Protein AF-A0A6D0F998-F1 (afdb_monomer_lite)

pLDDT: mean 79.58, std 15.95, range [36.94, 98.31]

Secondary structure (DSSP, 8-state):
-HHHHHHHHHHHHHHHHHHHTT-HHHHHHHHHHHHHHHHHHHHHHHHHHHHHHHHHHHHHHHHHHHHHHHHHHHHHHHIIIIIHHHHHHHHHHHHHHTT---SPPPP---SSHHHHHHHHHHHHHHHHHHHHHHHHHHHHHHHHHHHHHHHHHHHHHHHHHHHHH----HHHHHHHHHHHHHHHT-S-EEEEETTTEEEEESPPP--

Organism: Escherichia coli (NCBI:txid562)

Sequence (207 aa):
VKTRYAHLNANWLEMNNRLSKGDLPWYQANINNYVNQIDLFVLALQHYAERKMLLVVAISLAGGIGIFTLVFFTLRRIRHQVVAPLNQLVTASQRIEHGQFDSPPLDTNLPNELGLLAKTFNQMSSELHKLYRSLEASVEEKTRDLHEAKRRLEVLYQCSQALNTSQIDVHCFRHILQIVRDNEAAEYLELNVGENWRISEGQPNPE

Radius of gyration: 57.76 Å; chains: 1; bounding box: 106×47×159 Å

Foldseek 3Di:
DVVLVVVLVVVVVVLVVCVVVVVVVVCVVCVVVSVVSVVVVVVVVVVVVVVVVVVVVVVVVVVVVVVVVVVVVVVVCCCVLPVVLVVVVVVCVVCVVVVNLPDDQGQLPRPDPSSVVSVVSNVVSVVSNVVVVVVVVVVVVVVVVVVVVVVVVVVVVVVVVVVVPDPVDPVVVVVVVVVCCVVVVDQKDWDDDPDPDIDIDHDPDDD

InterPro domains:
  IPR003660 HAMP domain [PF00672] (78-129)
  IPR003660 HAMP domain [PS50885] (80-133)
  IPR003660 HAMP domain [SM00304] (80-133)
  IPR042295 NarX-like, N-terminal domain superfamily [G3DSA:1.20.120.960] (1-52)

Structure (mmCIF, N/CA/C/O backbone):
data_AF-A0A6D0F998-F1
#
_entry.id   AF-A0A6D0F998-F1
#
loop_
_atom_site.group_PDB
_atom_site.id
_atom_site.type_symbol
_atom_site.label_atom_id
_atom_site.label_alt_id
_atom_site.label_comp_id
_atom_site.label_asym_id
_atom_site.label_entity_id
_atom_site.label_seq_id
_atom_site.pdbx_PDB_ins_code
_atom_site.Cartn_x
_atom_site.Cartn_y
_atom_site.Cartn_z
_atom_site.occupancy
_atom_site.B_iso_or_equiv
_atom_site.auth_seq_id
_atom_site.auth_comp_id
_atom_site.auth_asym_id
_atom_site.auth_atom_id
_atom_site.pdbx_PDB_model_num
ATOM 1 N N . VAL A 1 1 ? 28.430 4.807 -33.909 1.00 79.75 1 VAL A N 1
ATOM 2 C CA . VAL A 1 1 ? 27.928 6.033 -34.581 1.00 79.75 1 VAL A CA 1
ATOM 3 C C . VAL A 1 1 ? 29.027 7.084 -34.746 1.00 79.75 1 VAL A C 1
ATOM 5 O O . VAL A 1 1 ? 29.405 7.318 -35.882 1.00 79.75 1 VAL A O 1
ATOM 8 N N . LYS A 1 2 ? 29.614 7.640 -33.668 1.00 84.25 2 LYS A N 1
ATOM 9 C CA . LYS A 1 2 ? 30.662 8.690 -33.750 1.00 84.25 2 LYS A CA 1
ATOM 10 C C . LYS A 1 2 ? 31.852 8.340 -34.665 1.00 84.25 2 LYS A C 1
ATOM 12 O O . LYS A 1 2 ? 32.210 9.139 -35.518 1.00 84.25 2 LYS A O 1
ATOM 17 N N . THR A 1 3 ? 32.403 7.131 -34.555 1.00 84.56 3 THR A N 1
ATOM 18 C CA . THR A 1 3 ? 33.530 6.678 -35.395 1.00 84.56 3 THR A CA 1
ATOM 19 C C . THR A 1 3 ? 33.158 6.579 -36.878 1.00 84.56 3 THR A C 1
ATOM 21 O O . THR A 1 3 ? 33.913 7.016 -37.736 1.00 84.56 3 THR A O 1
ATOM 24 N N . ARG A 1 4 ? 31.960 6.065 -37.195 1.00 85.44 4 ARG A N 1
ATOM 25 C CA . ARG A 1 4 ? 31.463 5.957 -38.581 1.00 85.44 4 ARG A CA 1
ATOM 26 C C . ARG A 1 4 ? 31.189 7.330 -39.202 1.00 85.44 4 ARG A C 1
ATOM 28 O O . ARG A 1 4 ? 31.518 7.539 -40.359 1.00 85.44 4 ARG A O 1
ATOM 35 N N . TYR A 1 5 ? 30.675 8.272 -38.412 1.00 88.44 5 TYR A N 1
ATOM 36 C CA . TYR A 1 5 ? 30.517 9.666 -38.829 1.00 88.44 5 TYR A CA 1
ATOM 37 C C . TYR A 1 5 ? 31.865 10.320 -39.183 1.00 88.44 5 TYR A C 1
ATOM 39 O O . TYR A 1 5 ? 31.982 10.970 -40.217 1.00 88.44 5 TYR A O 1
ATOM 47 N N . ALA A 1 6 ? 32.907 10.093 -38.373 1.00 89.62 6 ALA A N 1
ATOM 48 C CA . ALA A 1 6 ? 34.251 10.596 -38.663 1.00 89.62 6 ALA A CA 1
ATOM 49 C C . ALA A 1 6 ? 34.832 10.005 -39.964 1.00 89.62 6 ALA A C 1
ATOM 51 O O . ALA A 1 6 ? 35.387 10.747 -40.772 1.00 89.62 6 ALA A O 1
ATOM 52 N N . HIS A 1 7 ? 34.649 8.700 -40.203 1.00 88.12 7 HIS A N 1
ATOM 53 C CA . HIS A 1 7 ? 35.071 8.051 -41.451 1.00 88.12 7 HIS A CA 1
ATOM 54 C C . HIS A 1 7 ? 34.335 8.586 -42.685 1.00 88.12 7 HIS A C 1
ATOM 56 O O . HIS A 1 7 ? 34.972 8.821 -43.706 1.00 88.12 7 HIS A O 1
ATOM 62 N N . LEU A 1 8 ? 33.024 8.834 -42.594 1.00 91.19 8 LEU A N 1
ATOM 63 C CA . LEU A 1 8 ? 32.264 9.435 -43.693 1.00 91.19 8 LEU A CA 1
ATOM 64 C C . LEU A 1 8 ? 32.769 10.834 -44.051 1.00 91.19 8 LEU A C 1
ATOM 66 O O . LEU A 1 8 ? 32.870 11.160 -45.232 1.00 91.19 8 LEU A O 1
ATOM 70 N N . ASN A 1 9 ? 33.120 11.634 -43.043 1.00 91.69 9 ASN A N 1
ATOM 71 C CA . ASN A 1 9 ? 33.656 12.975 -43.256 1.00 91.69 9 ASN A CA 1
ATOM 72 C C . ASN A 1 9 ? 35.056 12.933 -43.898 1.00 91.69 9 ASN A C 1
ATOM 74 O O . ASN A 1 9 ? 35.339 13.678 -44.831 1.00 91.69 9 ASN A O 1
ATOM 78 N N . ALA A 1 10 ? 35.916 12.009 -43.453 1.00 90.44 10 ALA A N 1
ATOM 79 C CA . ALA A 1 10 ? 37.227 11.789 -44.063 1.00 90.44 10 ALA A CA 1
ATOM 80 C C . ALA A 1 10 ? 37.114 11.327 -45.528 1.00 90.44 10 ALA A C 1
ATOM 82 O O . ALA A 1 10 ? 37.811 11.841 -46.399 1.00 90.44 10 ALA A O 1
ATOM 83 N N . ASN A 1 11 ? 36.189 10.411 -45.820 1.00 89.88 11 ASN A N 1
ATOM 84 C CA . ASN A 1 11 ? 35.993 9.894 -47.174 1.00 89.88 11 ASN A CA 1
ATOM 85 C C . ASN A 1 11 ? 35.312 10.911 -48.100 1.00 89.88 11 ASN A C 1
ATOM 87 O O . ASN A 1 11 ? 35.587 10.925 -49.298 1.00 89.88 11 ASN A O 1
ATOM 91 N N . TRP A 1 12 ? 34.487 11.810 -47.552 1.00 90.88 12 TRP A N 1
ATOM 92 C CA . TRP A 1 12 ? 33.944 12.950 -48.289 1.00 90.88 12 TRP A CA 1
ATOM 93 C C . TRP A 1 12 ? 35.040 13.915 -48.756 1.00 90.88 12 TRP A C 1
ATOM 95 O O . TRP A 1 12 ? 34.991 14.386 -49.890 1.00 90.88 12 TRP A O 1
ATOM 105 N N . LEU A 1 13 ? 36.051 14.180 -47.919 1.00 91.94 13 LEU A N 1
ATOM 106 C CA . LEU A 1 13 ? 37.177 15.047 -48.285 1.00 91.94 13 LEU A CA 1
ATOM 107 C C . LEU A 1 13 ? 37.951 14.500 -49.494 1.00 91.94 13 LEU A C 1
ATOM 109 O O . LEU A 1 13 ? 38.238 15.258 -50.420 1.00 91.94 13 LEU A O 1
ATOM 113 N N . GLU A 1 14 ? 38.236 13.193 -49.522 1.00 89.00 14 GLU A N 1
ATOM 114 C CA . GLU A 1 14 ? 38.892 12.556 -50.675 1.00 89.00 14 GLU A CA 1
ATOM 115 C C . GLU A 1 14 ? 37.979 12.558 -51.910 1.00 89.00 14 GLU A C 1
ATOM 117 O O . GLU A 1 14 ? 38.424 12.910 -53.001 1.00 89.00 14 GLU A O 1
ATOM 122 N N . MET A 1 15 ? 36.686 12.257 -51.742 1.00 89.12 15 MET A N 1
ATOM 123 C CA . MET A 1 15 ? 35.709 12.285 -52.836 1.00 89.12 15 MET A CA 1
ATOM 124 C C . MET A 1 15 ? 35.616 13.677 -53.483 1.00 89.12 15 MET A C 1
ATOM 126 O O . MET A 1 15 ? 35.672 13.804 -54.705 1.00 89.12 15 MET A O 1
ATOM 130 N N . ASN A 1 16 ? 35.544 14.734 -52.671 1.00 91.31 16 ASN A N 1
ATOM 131 C CA . ASN A 1 16 ? 35.474 16.118 -53.136 1.00 91.31 16 ASN A CA 1
ATOM 132 C C . ASN A 1 16 ? 36.765 16.559 -53.857 1.00 91.31 16 ASN A C 1
ATOM 134 O O . ASN A 1 16 ? 36.707 17.227 -54.887 1.00 91.31 16 ASN A O 1
ATOM 138 N N . ASN A 1 17 ? 37.935 16.142 -53.358 1.00 91.19 17 ASN A N 1
ATOM 139 C CA . ASN A 1 17 ? 39.234 16.408 -53.990 1.00 91.19 17 ASN A CA 1
ATOM 140 C C . ASN A 1 17 ? 39.391 15.704 -55.352 1.00 91.19 17 ASN A C 1
ATOM 142 O O . ASN A 1 17 ? 40.043 16.216 -56.259 1.00 91.19 17 ASN A O 1
ATOM 146 N N . ARG A 1 18 ? 38.805 14.515 -55.517 1.00 88.88 18 ARG A N 1
ATOM 147 C CA . ARG A 1 18 ? 38.837 13.764 -56.783 1.00 88.88 18 ARG A CA 1
ATOM 148 C C . ARG A 1 18 ? 37.855 14.323 -57.807 1.00 88.88 18 ARG A C 1
ATOM 150 O O . ARG A 1 18 ? 38.197 14.423 -58.985 1.00 88.88 18 ARG A O 1
ATOM 157 N N . LEU A 1 19 ? 36.686 14.769 -57.348 1.00 88.69 19 LEU A N 1
ATOM 158 C CA . LEU A 1 19 ? 35.703 15.473 -58.172 1.00 88.69 19 LEU A CA 1
ATOM 159 C C . LEU A 1 19 ? 36.243 16.809 -58.701 1.00 88.69 19 LEU A C 1
ATOM 161 O O . LEU A 1 19 ? 36.076 17.096 -59.884 1.00 88.69 19 LEU A O 1
ATOM 165 N N . SER A 1 20 ? 36.946 17.594 -57.876 1.00 91.25 20 SER A N 1
ATOM 166 C CA . SER A 1 20 ? 37.531 18.874 -58.310 1.00 91.25 20 SER A CA 1
ATOM 167 C C . SER A 1 20 ? 38.635 18.719 -59.364 1.00 91.25 20 SER A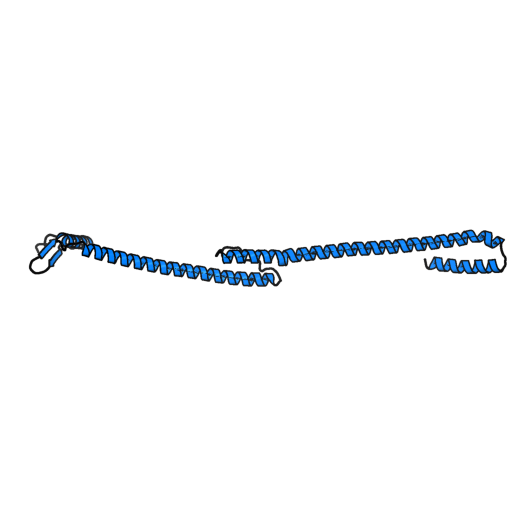 C 1
ATOM 169 O O . SER A 1 20 ? 38.860 19.632 -60.154 1.00 91.25 20 SER A O 1
ATOM 171 N N . LYS A 1 21 ? 39.294 17.554 -59.412 1.00 91.56 21 LYS A N 1
ATOM 172 C CA . LYS A 1 21 ? 40.309 17.194 -60.417 1.00 91.56 21 LYS A CA 1
ATOM 173 C C . LYS A 1 21 ? 39.729 16.546 -61.682 1.00 91.56 21 LYS A C 1
ATOM 175 O O . LYS A 1 21 ? 40.491 16.270 -62.604 1.00 91.56 21 LYS A O 1
ATOM 180 N N . GLY A 1 22 ? 38.418 16.292 -61.736 1.00 90.06 22 GLY A N 1
ATOM 181 C CA . GLY A 1 22 ? 37.753 15.669 -62.888 1.00 90.06 22 GLY A CA 1
ATOM 182 C C . GLY A 1 22 ? 38.034 14.169 -63.070 1.00 90.06 22 GLY A C 1
ATOM 183 O O . GLY A 1 22 ? 37.881 13.654 -64.176 1.00 90.06 22 GLY A O 1
ATOM 184 N N . ASP A 1 23 ? 38.442 13.455 -62.014 1.00 91.56 23 ASP A N 1
ATOM 185 C CA . ASP A 1 23 ? 38.808 12.028 -62.063 1.00 91.56 23 ASP A CA 1
ATOM 186 C C . ASP A 1 23 ? 37.561 11.113 -62.068 1.00 91.56 23 ASP A C 1
ATOM 188 O O . ASP A 1 23 ? 37.192 10.482 -61.072 1.00 91.56 23 ASP A O 1
ATOM 192 N N . LEU A 1 24 ? 36.863 11.088 -63.210 1.00 86.44 24 LEU A N 1
ATOM 193 C CA . LEU A 1 24 ? 35.621 10.330 -63.413 1.00 86.44 24 LEU A CA 1
ATOM 194 C C . LEU A 1 24 ? 35.785 8.801 -63.246 1.00 86.44 24 LEU A C 1
ATOM 196 O O . LEU A 1 24 ? 34.921 8.192 -62.607 1.00 86.44 24 LEU A O 1
ATOM 200 N N . PRO A 1 25 ? 36.858 8.156 -63.761 1.00 91.06 25 PRO A N 1
ATOM 201 C CA . PRO A 1 25 ? 37.055 6.714 -63.599 1.00 91.06 25 PRO A CA 1
ATOM 202 C C . PRO A 1 25 ? 37.228 6.309 -62.132 1.00 91.06 25 PRO A C 1
ATOM 204 O O . PRO A 1 25 ? 36.650 5.315 -61.688 1.00 91.06 25 PRO A O 1
ATOM 207 N N . TRP A 1 26 ? 37.972 7.102 -61.351 1.00 90.81 26 TRP A N 1
ATOM 208 C CA . TRP A 1 26 ? 38.123 6.855 -59.919 1.00 90.81 26 TRP A CA 1
ATOM 209 C C . TRP A 1 26 ? 36.794 7.025 -59.177 1.00 90.81 26 TRP A C 1
ATOM 211 O O . TRP A 1 26 ? 36.453 6.189 -58.337 1.00 90.81 26 TRP A O 1
ATOM 221 N N . TYR A 1 27 ? 36.015 8.061 -59.508 1.00 88.25 27 TYR A N 1
ATOM 222 C CA . TYR A 1 27 ? 34.705 8.295 -58.894 1.00 88.25 27 TYR A CA 1
ATOM 223 C C . TYR A 1 27 ? 33.753 7.114 -59.120 1.00 88.25 27 TYR A C 1
ATOM 225 O O . TYR A 1 27 ? 33.187 6.590 -58.161 1.00 88.25 27 TYR A O 1
ATOM 233 N N . GLN A 1 28 ? 33.630 6.637 -60.363 1.00 89.31 28 GLN A N 1
ATOM 234 C CA . GLN A 1 28 ? 32.777 5.492 -60.704 1.00 89.31 28 GLN A CA 1
ATOM 235 C C . GLN A 1 28 ? 33.188 4.212 -59.960 1.00 89.31 28 GLN A C 1
ATOM 237 O O . GLN A 1 28 ? 32.324 3.447 -59.534 1.00 89.31 28 GLN A O 1
ATOM 242 N N . ALA A 1 29 ? 34.489 3.998 -59.748 1.00 91.56 29 ALA A N 1
ATOM 243 C CA . ALA A 1 29 ? 34.988 2.841 -59.008 1.00 91.56 29 ALA A CA 1
ATOM 244 C C . ALA A 1 29 ? 34.744 2.929 -57.486 1.00 91.56 29 ALA A C 1
ATOM 246 O O . ALA A 1 29 ? 34.570 1.899 -56.833 1.00 91.56 29 ALA A O 1
ATOM 247 N N . ASN A 1 30 ? 34.720 4.136 -56.904 1.00 90.62 30 ASN A N 1
ATOM 248 C CA . ASN A 1 30 ? 34.695 4.332 -55.446 1.00 90.62 30 ASN A CA 1
ATOM 249 C C . ASN A 1 30 ? 33.331 4.766 -54.883 1.00 90.62 30 ASN A C 1
ATOM 251 O O . ASN A 1 30 ? 33.095 4.606 -53.681 1.00 90.62 30 ASN A O 1
ATOM 255 N N . ILE A 1 31 ? 32.413 5.268 -55.718 1.00 90.50 31 ILE A N 1
ATOM 256 C CA . ILE A 1 31 ? 31.098 5.757 -55.275 1.00 90.50 31 ILE A CA 1
ATOM 257 C C . ILE A 1 31 ? 30.266 4.666 -54.591 1.00 90.50 31 ILE A C 1
ATOM 259 O O . ILE A 1 31 ? 29.686 4.918 -53.539 1.00 90.50 31 ILE A O 1
ATOM 263 N N . ASN A 1 32 ? 30.287 3.432 -55.103 1.00 92.69 32 ASN A N 1
ATOM 264 C CA . ASN A 1 32 ? 29.547 2.314 -54.507 1.00 92.69 32 ASN A CA 1
ATOM 265 C C . ASN A 1 32 ? 30.035 1.987 -53.087 1.00 92.69 32 ASN A C 1
ATOM 267 O O . ASN A 1 32 ? 29.229 1.720 -52.198 1.00 92.69 32 ASN A O 1
ATOM 271 N N . ASN A 1 33 ? 31.350 2.044 -52.848 1.00 91.19 33 ASN A N 1
ATOM 272 C CA . ASN A 1 33 ? 31.913 1.833 -51.514 1.00 91.19 33 ASN A CA 1
ATOM 273 C C . ASN A 1 33 ? 31.516 2.980 -50.572 1.00 91.19 33 ASN A C 1
ATOM 275 O O . ASN A 1 33 ? 31.084 2.736 -49.447 1.00 91.19 33 ASN A O 1
ATOM 279 N N . TYR A 1 34 ? 31.590 4.225 -51.046 1.00 89.69 34 TYR A N 1
ATOM 280 C CA . TYR A 1 34 ? 31.187 5.388 -50.258 1.00 89.69 34 TYR A CA 1
ATOM 281 C C . TYR A 1 34 ? 29.701 5.347 -49.864 1.00 89.69 34 TYR A C 1
ATOM 283 O O . TYR A 1 34 ? 29.377 5.527 -4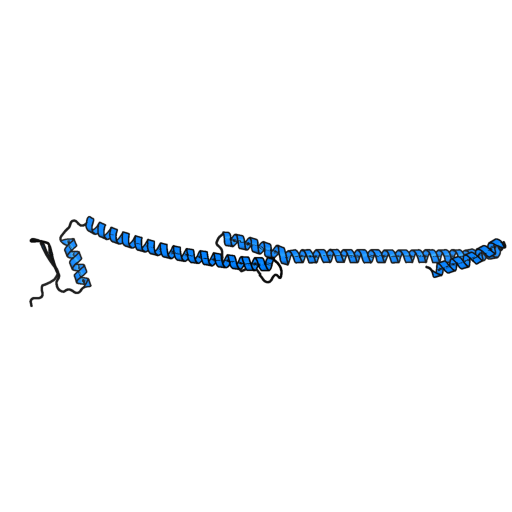8.690 1.00 89.69 34 TYR A O 1
ATOM 291 N N . VAL A 1 35 ? 28.807 5.030 -50.806 1.00 92.88 35 VAL A N 1
ATOM 292 C CA . VAL A 1 35 ? 27.367 4.865 -50.541 1.00 92.88 35 VAL A CA 1
ATOM 293 C C . VAL A 1 35 ? 27.123 3.738 -49.535 1.00 92.88 35 VAL A C 1
ATOM 295 O O . VAL A 1 35 ? 26.433 3.955 -48.544 1.00 92.88 35 VAL A O 1
ATOM 298 N N . ASN A 1 36 ? 27.784 2.586 -49.687 1.00 93.38 36 ASN A N 1
ATOM 299 C CA . ASN A 1 36 ? 27.658 1.481 -48.732 1.00 93.38 36 ASN A CA 1
ATOM 300 C C . ASN A 1 36 ? 28.086 1.880 -47.302 1.00 93.38 36 ASN A C 1
ATOM 302 O O . ASN A 1 36 ? 27.512 1.432 -46.310 1.00 93.38 36 ASN A O 1
ATOM 306 N N . GLN A 1 37 ? 29.075 2.764 -47.153 1.00 90.56 37 GLN A N 1
ATOM 307 C CA . GLN A 1 37 ? 29.450 3.284 -45.835 1.00 90.56 37 GLN A CA 1
ATOM 308 C C . GLN A 1 37 ? 28.395 4.221 -45.238 1.00 90.56 37 GLN A C 1
ATOM 310 O O . GLN A 1 37 ? 28.223 4.229 -44.013 1.00 90.56 37 GLN A O 1
ATOM 315 N N . ILE A 1 38 ? 27.686 4.989 -46.073 1.00 92.00 38 ILE A N 1
ATOM 316 C CA . ILE A 1 38 ? 26.532 5.789 -45.645 1.00 92.00 38 ILE A CA 1
ATOM 317 C C . ILE A 1 38 ? 25.419 4.851 -45.179 1.00 92.00 38 ILE A C 1
ATOM 319 O O . ILE A 1 38 ? 24.925 5.031 -44.068 1.00 92.00 38 ILE A O 1
ATOM 323 N N . ASP A 1 39 ? 25.098 3.807 -45.943 1.00 94.38 39 ASP A N 1
ATOM 324 C CA . ASP A 1 39 ? 24.074 2.821 -45.573 1.00 94.38 39 ASP A CA 1
ATOM 325 C C . ASP A 1 39 ? 24.402 2.148 -44.237 1.00 94.38 39 ASP A C 1
ATOM 327 O O . ASP A 1 39 ? 23.583 2.100 -43.317 1.00 94.38 39 ASP A O 1
ATOM 331 N N . LEU A 1 40 ? 25.652 1.717 -44.063 1.00 90.56 40 LEU A N 1
ATOM 332 C CA . LEU A 1 40 ? 26.150 1.163 -42.807 1.00 90.56 40 LEU A CA 1
ATOM 333 C C . LEU A 1 40 ? 26.083 2.170 -41.647 1.00 90.56 40 LEU A C 1
ATOM 335 O O . LEU A 1 40 ? 25.907 1.778 -40.486 1.00 90.56 40 LEU A O 1
ATOM 339 N N . PHE A 1 41 ? 26.262 3.462 -41.903 1.00 92.69 41 PHE A N 1
ATOM 340 C CA . PHE A 1 41 ? 26.108 4.498 -40.886 1.00 92.69 41 PHE A CA 1
ATOM 341 C C . PHE A 1 41 ? 24.638 4.727 -40.517 1.00 92.69 41 PHE A C 1
ATOM 343 O O . PHE A 1 41 ? 24.326 4.753 -39.323 1.00 92.69 41 PHE A O 1
ATOM 350 N N . VAL A 1 42 ? 23.748 4.823 -41.506 1.00 94.38 42 VAL A N 1
ATOM 351 C CA . VAL A 1 42 ? 22.297 4.955 -41.315 1.00 94.38 42 VAL A CA 1
ATOM 352 C C . VAL A 1 42 ? 21.755 3.753 -40.542 1.00 94.38 42 VAL A C 1
ATOM 354 O O . VAL A 1 42 ? 21.073 3.934 -39.534 1.00 94.38 42 VAL A O 1
ATOM 357 N N . LEU A 1 43 ? 22.162 2.532 -40.899 1.00 93.69 43 LEU A N 1
ATOM 358 C CA . LEU A 1 43 ? 21.787 1.314 -40.177 1.00 93.69 43 LEU A CA 1
ATOM 359 C C . LEU A 1 43 ? 22.248 1.350 -38.711 1.00 93.69 43 LEU A C 1
ATOM 361 O O . LEU A 1 43 ? 21.527 0.924 -37.806 1.00 93.69 43 LEU A O 1
ATOM 365 N N . ALA A 1 44 ? 23.445 1.882 -38.446 1.00 91.56 44 ALA A N 1
ATOM 366 C CA . ALA A 1 44 ? 23.949 2.038 -37.084 1.00 91.56 44 ALA A CA 1
ATOM 367 C C . ALA A 1 44 ? 23.189 3.114 -36.288 1.00 91.56 44 ALA A C 1
ATOM 369 O O . ALA A 1 44 ? 23.058 2.982 -35.069 1.00 91.56 44 ALA A O 1
ATOM 370 N N . LEU A 1 45 ? 22.701 4.173 -36.945 1.00 92.50 45 LEU A N 1
ATOM 371 C CA . LEU A 1 45 ? 21.808 5.160 -36.332 1.00 92.50 45 LEU A CA 1
ATOM 372 C C . LEU A 1 45 ? 20.445 4.548 -36.004 1.00 92.50 45 LEU A C 1
ATOM 374 O O . LEU A 1 45 ? 19.945 4.769 -34.902 1.00 92.50 45 LEU A O 1
ATOM 378 N N . GLN A 1 46 ? 19.894 3.736 -36.905 1.00 93.75 46 GLN A N 1
ATOM 379 C CA . GLN A 1 46 ? 18.627 3.044 -36.689 1.00 93.75 46 GLN A CA 1
ATOM 380 C C . GLN A 1 46 ? 18.701 2.114 -35.471 1.00 93.75 46 GLN A C 1
ATOM 382 O O . GLN A 1 46 ? 17.936 2.286 -34.526 1.00 93.75 46 GLN A O 1
ATOM 387 N N . HIS A 1 47 ? 19.700 1.227 -35.406 1.00 93.50 47 HIS A N 1
ATOM 388 C CA . HIS A 1 47 ? 19.895 0.347 -34.244 1.00 93.50 47 HIS A CA 1
ATOM 389 C C . HIS A 1 47 ? 20.120 1.127 -32.940 1.00 93.50 47 HIS A C 1
ATOM 391 O O . HIS A 1 47 ? 19.738 0.685 -31.854 1.00 93.50 47 HIS A O 1
ATOM 397 N N . TYR A 1 48 ? 20.774 2.289 -33.013 1.00 92.38 48 TYR A N 1
ATOM 398 C CA . TYR A 1 48 ? 20.954 3.152 -31.850 1.00 92.38 48 TYR A CA 1
ATOM 399 C C . TYR A 1 48 ? 19.624 3.753 -31.371 1.00 92.38 48 TYR A C 1
ATOM 401 O O . TYR A 1 48 ? 19.384 3.805 -30.161 1.00 92.38 48 TYR A O 1
ATOM 409 N N . ALA A 1 49 ? 18.757 4.169 -32.297 1.00 92.62 49 ALA A N 1
ATOM 410 C CA . ALA A 1 49 ? 17.414 4.654 -31.993 1.00 92.62 49 ALA A CA 1
ATOM 411 C C . ALA A 1 49 ? 16.528 3.542 -31.410 1.00 92.62 49 ALA A C 1
ATOM 413 O O . ALA A 1 49 ? 15.914 3.746 -30.363 1.00 92.62 49 ALA A O 1
ATOM 414 N N . GLU A 1 50 ? 16.542 2.348 -32.006 1.00 95.44 50 GLU A N 1
ATOM 415 C CA . GLU A 1 50 ? 15.798 1.175 -31.524 1.00 95.44 50 GLU A CA 1
ATOM 416 C C . GLU A 1 50 ? 16.192 0.804 -30.088 1.00 95.44 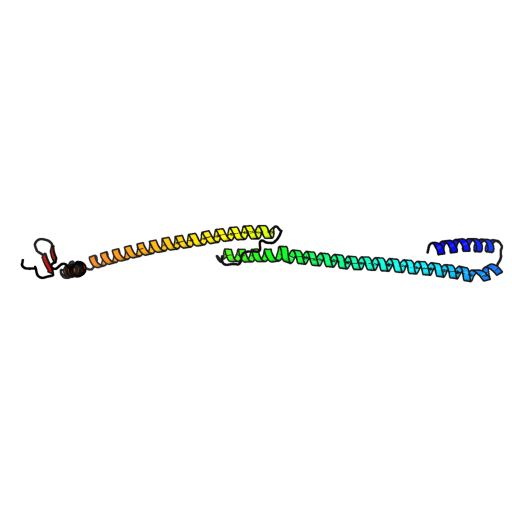50 GLU A C 1
ATOM 418 O O . GLU A 1 50 ? 15.333 0.648 -29.221 1.00 95.44 50 GLU A O 1
ATOM 423 N N . ARG A 1 51 ? 17.497 0.748 -29.785 1.00 94.00 51 ARG A N 1
ATOM 424 C CA . ARG A 1 51 ? 17.976 0.464 -28.420 1.00 94.00 51 ARG A CA 1
ATOM 425 C C . ARG A 1 51 ? 17.520 1.514 -27.413 1.00 94.00 51 ARG A C 1
ATOM 427 O O . ARG A 1 51 ? 17.123 1.160 -26.306 1.00 94.00 51 ARG A O 1
ATOM 434 N N . LYS A 1 52 ? 17.570 2.799 -27.776 1.00 94.25 52 LYS A N 1
ATOM 435 C CA . LYS A 1 52 ? 17.067 3.874 -26.908 1.00 94.25 52 LYS A CA 1
ATOM 436 C C . LYS A 1 52 ? 15.571 3.739 -26.656 1.00 94.25 52 LYS A C 1
ATOM 438 O O . LYS A 1 52 ? 15.150 3.874 -25.513 1.00 94.25 52 LYS A O 1
ATOM 443 N N . MET A 1 53 ? 14.791 3.447 -27.695 1.00 96.25 53 MET A N 1
ATOM 444 C CA . MET A 1 53 ? 13.351 3.244 -27.573 1.00 96.25 53 MET A CA 1
ATOM 445 C C . MET A 1 53 ? 13.034 2.067 -26.645 1.00 96.25 53 MET A C 1
ATOM 447 O O . MET A 1 53 ? 12.227 2.220 -25.732 1.00 96.25 53 MET A O 1
ATOM 451 N N . LEU A 1 54 ? 13.719 0.930 -26.805 1.00 96.19 54 LEU A N 1
ATOM 452 C CA . LEU A 1 54 ? 13.542 -0.233 -25.930 1.00 96.19 54 LEU A CA 1
ATOM 453 C C . LEU A 1 54 ? 13.880 0.074 -24.468 1.00 96.19 54 LEU A C 1
ATOM 455 O O . LEU A 1 54 ? 13.152 -0.355 -23.577 1.00 96.19 54 LEU A O 1
ATOM 459 N N . LEU A 1 55 ? 14.941 0.846 -24.207 1.00 96.69 55 LEU A N 1
ATOM 460 C CA . LEU A 1 55 ? 15.271 1.277 -22.845 1.00 96.69 55 LEU A CA 1
ATOM 461 C C . LEU A 1 55 ? 14.178 2.163 -22.245 1.00 96.69 55 LEU A C 1
ATOM 463 O O . LEU A 1 55 ? 13.804 1.958 -21.094 1.00 96.69 55 LEU A O 1
ATOM 467 N N . VAL A 1 56 ? 13.643 3.114 -23.015 1.00 97.19 56 VAL A N 1
ATOM 468 C CA . VAL A 1 56 ? 12.530 3.960 -22.559 1.00 97.19 56 VAL A CA 1
ATOM 469 C C . VAL A 1 56 ? 11.315 3.098 -22.225 1.00 97.19 56 VAL A C 1
ATOM 471 O O . VAL A 1 56 ? 10.776 3.227 -21.132 1.00 97.19 56 VAL A O 1
ATOM 474 N N . VAL A 1 57 ? 10.935 2.165 -23.102 1.00 97.31 57 VAL A N 1
ATOM 475 C CA . VAL A 1 57 ? 9.810 1.246 -22.862 1.00 97.31 57 VAL A CA 1
ATOM 476 C C . VAL A 1 57 ? 10.042 0.390 -21.614 1.00 97.31 57 VAL A C 1
ATOM 478 O O . VAL A 1 57 ? 9.138 0.261 -20.791 1.00 97.31 57 VAL A O 1
ATOM 481 N N . ALA A 1 58 ? 11.247 -0.152 -21.429 1.00 97.19 58 ALA A N 1
ATOM 482 C CA . ALA A 1 58 ? 11.587 -0.954 -20.257 1.00 97.19 58 ALA A CA 1
ATOM 483 C C . ALA A 1 58 ? 11.492 -0.144 -18.954 1.00 97.19 58 ALA A C 1
ATOM 485 O O . ALA A 1 58 ? 10.915 -0.619 -17.976 1.00 97.19 58 ALA A O 1
ATOM 486 N N . ILE A 1 59 ? 12.003 1.092 -18.946 1.00 97.75 59 ILE A N 1
ATOM 487 C CA . ILE A 1 59 ? 11.921 1.993 -17.788 1.00 97.75 59 ILE A CA 1
ATOM 488 C C . ILE A 1 59 ? 10.467 2.388 -17.517 1.00 97.75 59 ILE A C 1
ATOM 490 O O . ILE A 1 59 ? 10.042 2.370 -16.364 1.00 97.75 59 ILE A O 1
ATOM 494 N N . SER A 1 60 ? 9.682 2.698 -18.551 1.00 97.19 60 SER A N 1
ATOM 495 C CA . SER A 1 60 ? 8.257 3.011 -18.407 1.00 97.19 60 SER A CA 1
ATOM 496 C C . SER A 1 60 ? 7.469 1.833 -17.839 1.00 97.19 60 SER A C 1
ATOM 498 O O . SER A 1 60 ? 6.651 2.027 -16.942 1.00 97.19 60 SER A O 1
ATOM 500 N N . LEU A 1 61 ? 7.739 0.611 -18.304 1.00 97.94 61 LEU A N 1
ATOM 501 C CA . LEU A 1 61 ? 7.081 -0.591 -17.800 1.00 97.94 61 LEU A CA 1
ATOM 502 C C . LEU A 1 61 ? 7.471 -0.872 -16.344 1.00 97.94 61 LEU A C 1
ATOM 504 O O . LEU A 1 61 ? 6.598 -1.100 -15.508 1.00 97.94 61 LEU A O 1
ATOM 508 N N . ALA A 1 62 ? 8.764 -0.791 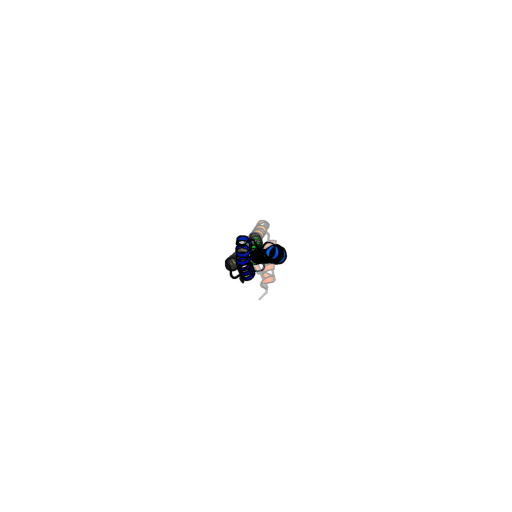-16.022 1.00 97.88 62 ALA A N 1
ATOM 509 C CA . ALA A 1 62 ? 9.253 -0.935 -14.653 1.00 97.88 62 ALA A CA 1
ATOM 510 C C . ALA A 1 62 ? 8.655 0.135 -13.724 1.00 97.88 62 ALA A C 1
ATOM 512 O O . ALA A 1 62 ? 8.229 -0.179 -12.613 1.00 97.88 62 ALA A O 1
ATOM 513 N N . GLY A 1 63 ? 8.553 1.381 -14.197 1.00 97.88 63 GLY A N 1
ATOM 514 C CA . GLY A 1 63 ? 7.895 2.475 -13.487 1.00 97.88 63 GLY A CA 1
ATOM 515 C C . GLY A 1 63 ? 6.412 2.199 -13.241 1.00 97.88 63 GLY A C 1
ATOM 516 O O . GLY A 1 63 ? 5.940 2.364 -12.120 1.00 97.88 63 GLY A O 1
ATOM 517 N N . GLY A 1 64 ? 5.691 1.702 -14.249 1.00 97.81 64 GLY A N 1
ATOM 518 C CA . GLY A 1 64 ? 4.286 1.310 -14.123 1.00 97.81 64 GLY A CA 1
ATOM 519 C C . GLY A 1 64 ? 4.071 0.200 -13.091 1.00 97.81 64 GLY A C 1
ATOM 520 O O . GLY A 1 64 ? 3.210 0.326 -12.220 1.00 97.81 64 GLY A O 1
ATOM 521 N N . ILE A 1 65 ? 4.902 -0.846 -13.125 1.00 98.12 65 ILE A N 1
ATOM 522 C CA . ILE A 1 65 ? 4.882 -1.927 -12.126 1.00 98.12 65 ILE A CA 1
ATOM 523 C C . ILE A 1 65 ? 5.194 -1.373 -10.730 1.00 98.12 65 ILE A C 1
ATOM 525 O O . ILE A 1 65 ? 4.526 -1.735 -9.760 1.00 98.12 65 ILE A O 1
ATOM 529 N N . GLY A 1 66 ? 6.167 -0.467 -10.618 1.00 98.31 66 GLY A N 1
ATOM 530 C CA . GLY A 1 66 ? 6.521 0.193 -9.362 1.00 98.31 66 GLY A CA 1
ATOM 531 C C . GLY A 1 66 ? 5.358 0.989 -8.770 1.00 98.31 66 GLY A C 1
ATOM 532 O O . GLY A 1 66 ? 5.025 0.808 -7.599 1.00 98.31 66 GLY A O 1
ATOM 533 N N . ILE A 1 67 ? 4.684 1.805 -9.585 1.00 98.00 67 ILE A N 1
ATOM 534 C CA . ILE A 1 67 ? 3.499 2.569 -9.171 1.00 98.00 67 ILE A CA 1
ATOM 535 C C . ILE A 1 67 ? 2.380 1.623 -8.734 1.00 98.00 67 ILE A C 1
ATOM 537 O O . ILE A 1 67 ? 1.816 1.802 -7.656 1.00 98.00 67 ILE A O 1
ATOM 541 N N . PHE A 1 68 ? 2.083 0.590 -9.524 1.00 98.06 68 PHE A N 1
ATOM 542 C CA . PHE A 1 68 ? 1.035 -0.373 -9.192 1.00 98.06 68 PHE A CA 1
ATOM 543 C C . PHE A 1 68 ? 1.322 -1.094 -7.870 1.00 98.06 68 PHE A C 1
ATOM 545 O O . PHE A 1 68 ? 0.442 -1.232 -7.021 1.00 98.06 68 PHE A O 1
ATOM 552 N N . THR A 1 69 ? 2.578 -1.490 -7.661 1.00 98.00 69 THR A N 1
ATOM 553 C CA . THR A 1 69 ? 3.027 -2.138 -6.426 1.00 98.00 69 THR A CA 1
ATOM 554 C C . THR A 1 69 ? 2.875 -1.199 -5.232 1.00 98.00 69 THR A C 1
ATOM 556 O O . THR A 1 69 ? 2.324 -1.600 -4.208 1.00 98.00 69 THR A O 1
ATOM 559 N N . LEU A 1 70 ? 3.288 0.066 -5.365 1.00 97.94 70 LEU A N 1
ATOM 560 C CA . LEU A 1 70 ? 3.116 1.071 -4.316 1.00 97.94 70 LEU A CA 1
ATOM 561 C C . LEU A 1 70 ? 1.640 1.274 -3.966 1.00 97.94 70 LEU A C 1
ATOM 563 O O . LEU A 1 70 ? 1.294 1.213 -2.790 1.00 97.94 70 LEU A O 1
ATOM 567 N N . VAL A 1 71 ? 0.771 1.450 -4.964 1.00 97.88 71 VAL A N 1
ATOM 568 C CA . VAL A 1 71 ? -0.678 1.618 -4.762 1.00 97.88 71 VAL A CA 1
ATOM 569 C C . VAL A 1 71 ? -1.289 0.395 -4.077 1.00 97.88 71 VAL A C 1
ATOM 571 O O . VAL A 1 71 ? -2.078 0.527 -3.142 1.00 97.88 71 VAL A O 1
ATOM 574 N N . PHE A 1 72 ? -0.907 -0.810 -4.494 1.00 97.56 72 PHE A N 1
ATOM 575 C CA . PHE A 1 72 ? -1.396 -2.036 -3.875 1.00 97.56 72 PHE A CA 1
ATOM 576 C C . PHE A 1 72 ? -0.982 -2.137 -2.400 1.00 97.56 72 PHE A C 1
ATOM 578 O O . PHE A 1 72 ? -1.812 -2.434 -1.536 1.00 97.56 72 PHE A O 1
ATOM 585 N N . PHE A 1 73 ? 0.286 -1.856 -2.086 1.00 97.31 73 PHE A N 1
ATOM 586 C CA . PHE A 1 73 ? 0.784 -1.893 -0.711 1.00 97.31 73 PHE A CA 1
ATOM 587 C C . PHE A 1 73 ? 0.157 -0.811 0.170 1.00 97.31 73 PHE A C 1
ATOM 589 O O . PHE A 1 73 ? -0.206 -1.104 1.311 1.00 97.31 73 PHE A O 1
ATOM 596 N N . THR A 1 74 ? -0.012 0.414 -0.334 1.00 96.38 74 THR A N 1
ATOM 597 C CA . THR A 1 74 ? -0.639 1.504 0.428 1.00 96.38 74 THR A CA 1
ATOM 598 C C . THR A 1 74 ? -2.108 1.206 0.709 1.00 96.38 74 THR A C 1
ATOM 600 O O . THR A 1 74 ? -2.520 1.281 1.866 1.00 96.38 74 THR A O 1
ATOM 603 N N . LEU A 1 75 ? -2.881 0.762 -0.288 1.00 95.94 75 LEU A N 1
ATOM 604 C CA . LEU A 1 75 ? -4.279 0.359 -0.099 1.00 95.94 75 LEU A CA 1
ATOM 605 C C . LEU A 1 75 ? -4.411 -0.804 0.883 1.00 95.94 75 LEU A C 1
ATOM 607 O O . LEU A 1 75 ? -5.251 -0.772 1.786 1.00 95.94 75 LEU A O 1
ATOM 611 N N . ARG A 1 76 ? -3.553 -1.822 0.756 1.00 95.81 76 ARG A N 1
ATOM 612 C CA . ARG A 1 76 ? -3.532 -2.950 1.691 1.00 95.81 76 ARG A CA 1
ATOM 613 C C . ARG A 1 76 ? -3.231 -2.480 3.113 1.00 95.81 76 ARG A C 1
ATOM 615 O O . ARG A 1 76 ? -3.902 -2.919 4.047 1.00 95.81 76 ARG A O 1
ATOM 622 N N . ARG A 1 77 ? -2.262 -1.579 3.283 1.00 92.75 77 ARG A N 1
ATOM 623 C CA . ARG A 1 77 ? -1.906 -1.013 4.589 1.00 92.75 77 ARG A CA 1
ATOM 624 C C . ARG A 1 77 ? -3.065 -0.220 5.189 1.00 92.75 77 ARG A C 1
ATOM 626 O O . ARG A 1 77 ? -3.401 -0.463 6.342 1.00 92.75 77 ARG A O 1
ATOM 633 N N . ILE A 1 78 ? -3.713 0.646 4.410 1.00 93.56 78 ILE A N 1
ATOM 634 C CA . ILE A 1 78 ? -4.885 1.422 4.848 1.00 93.56 78 ILE A CA 1
ATOM 635 C C . ILE A 1 78 ? -6.015 0.485 5.284 1.00 93.56 78 ILE A C 1
ATOM 637 O O . ILE A 1 78 ? -6.593 0.661 6.356 1.00 93.56 78 ILE A O 1
ATOM 641 N N . ARG A 1 79 ? -6.297 -0.566 4.508 1.00 93.38 79 ARG A N 1
ATOM 642 C CA . ARG A 1 79 ? -7.352 -1.524 4.851 1.00 93.38 79 ARG A CA 1
ATOM 643 C C . ARG A 1 79 ? -7.107 -2.205 6.201 1.00 93.38 79 ARG A C 1
ATOM 645 O O . ARG A 1 79 ? -8.037 -2.333 6.988 1.00 93.38 79 ARG A O 1
ATOM 652 N N . HIS A 1 80 ? -5.874 -2.636 6.468 1.00 89.88 80 HIS A N 1
ATOM 653 C CA . HIS A 1 80 ? -5.543 -3.368 7.694 1.00 89.88 80 HIS A CA 1
ATOM 654 C C . HIS A 1 80 ? -5.297 -2.469 8.913 1.00 89.88 80 HIS A C 1
ATOM 656 O O . HIS A 1 80 ? -5.683 -2.847 10.010 1.00 89.88 80 HIS A O 1
ATOM 662 N N . GLN A 1 81 ? -4.669 -1.303 8.743 1.00 88.94 81 GLN A N 1
ATOM 663 C CA . GLN A 1 81 ? -4.288 -0.427 9.862 1.00 88.94 81 GLN A CA 1
ATOM 664 C C . GLN A 1 81 ? -5.328 0.655 10.177 1.00 88.94 81 GLN A C 1
ATOM 666 O O . GLN A 1 81 ? -5.255 1.253 11.247 1.00 88.94 81 GLN A O 1
ATOM 671 N N . VAL A 1 82 ? -6.267 0.926 9.261 1.00 90.75 82 VAL A N 1
ATOM 672 C CA . VAL A 1 82 ? -7.265 1.999 9.412 1.00 90.75 82 VAL A CA 1
ATOM 673 C C . VAL A 1 82 ? -8.687 1.467 9.278 1.00 90.75 82 VAL A C 1
ATOM 675 O O . VAL A 1 82 ? -9.468 1.580 10.213 1.00 90.75 82 VAL A O 1
ATOM 678 N N . VAL A 1 83 ? -9.039 0.843 8.150 1.00 93.06 83 VAL A N 1
ATOM 679 C CA . VAL A 1 83 ? -10.444 0.476 7.879 1.00 93.06 83 VAL A CA 1
ATOM 680 C C . VAL A 1 83 ? -10.937 -0.644 8.797 1.00 93.06 83 VAL A C 1
ATOM 682 O O . VAL A 1 83 ? -12.016 -0.534 9.374 1.00 93.06 83 VAL A O 1
ATOM 685 N N . ALA A 1 84 ? -10.162 -1.721 8.955 1.00 91.75 84 ALA A N 1
ATOM 686 C CA . ALA A 1 84 ? -10.572 -2.842 9.800 1.00 91.75 84 ALA A CA 1
ATOM 687 C C . ALA A 1 84 ? -10.734 -2.451 11.286 1.00 91.75 84 ALA A C 1
ATOM 689 O O . ALA A 1 84 ? -11.791 -2.752 11.842 1.00 91.75 84 ALA A O 1
ATOM 690 N N . PRO A 1 85 ? -9.783 -1.738 11.924 1.00 89.75 85 PRO A N 1
ATOM 691 C CA . PRO A 1 85 ? -9.937 -1.326 13.321 1.00 89.75 85 PRO A CA 1
ATOM 692 C C . PRO A 1 85 ? -11.053 -0.290 13.511 1.00 89.75 85 PRO A C 1
ATOM 694 O O . PRO A 1 85 ? -11.750 -0.317 14.521 1.00 89.75 85 PRO A O 1
ATOM 697 N N . LEU A 1 86 ? -11.295 0.578 12.521 1.00 92.44 86 LEU A N 1
ATOM 698 C CA . LEU A 1 86 ? -12.410 1.530 12.553 1.00 92.44 86 LEU A CA 1
ATOM 699 C C . LEU A 1 86 ? -13.765 0.807 12.525 1.00 92.44 86 LEU A C 1
ATOM 701 O O . LEU A 1 86 ? -14.635 1.104 13.338 1.00 92.44 86 LEU A O 1
ATOM 705 N N . ASN A 1 87 ? -13.934 -0.202 11.667 1.00 92.25 87 ASN A N 1
ATOM 706 C CA . ASN A 1 87 ? -15.156 -1.015 11.660 1.00 92.25 87 ASN A CA 1
ATOM 707 C C . ASN A 1 87 ? -15.363 -1.774 12.981 1.00 92.25 87 ASN A C 1
ATOM 709 O O . ASN A 1 87 ? -16.498 -1.908 13.445 1.00 92.25 87 ASN A O 1
ATOM 713 N N . GLN A 1 88 ? -14.281 -2.251 13.604 1.00 91.19 88 GLN A N 1
ATOM 714 C CA . GLN A 1 88 ? -14.352 -2.877 14.926 1.00 91.19 88 GLN A CA 1
ATOM 715 C C . GLN A 1 88 ? -14.794 -1.877 16.000 1.00 91.19 88 GLN A C 1
ATOM 717 O O . GLN A 1 88 ? -15.684 -2.203 16.779 1.00 91.19 88 GLN A O 1
ATOM 722 N N . LEU A 1 89 ? -14.246 -0.657 15.994 1.00 89.38 89 LEU A N 1
ATOM 723 C CA . LEU A 1 89 ? -14.665 0.435 16.879 1.00 89.38 89 LEU A CA 1
ATOM 724 C C . LEU A 1 89 ? -16.155 0.754 16.721 1.00 89.38 89 LEU A C 1
ATOM 726 O O . LEU A 1 89 ? -16.868 0.807 17.716 1.00 89.38 89 LEU A O 1
ATOM 730 N N . VAL A 1 90 ? -16.650 0.906 15.488 1.00 91.00 90 VAL A N 1
ATOM 731 C CA . VAL A 1 90 ? -18.080 1.163 15.225 1.00 91.00 90 VAL A CA 1
ATOM 732 C C . VAL A 1 90 ? -18.951 0.043 15.789 1.00 91.00 90 VAL A C 1
ATOM 734 O O . VAL A 1 90 ? -19.933 0.306 16.480 1.00 91.00 90 VAL A O 1
ATOM 737 N N . THR A 1 91 ? -18.563 -1.208 15.542 1.00 91.31 91 THR A N 1
ATOM 738 C CA . THR A 1 91 ? -19.307 -2.375 16.029 1.00 91.31 91 THR A CA 1
ATOM 739 C C . THR A 1 91 ? -19.297 -2.444 17.558 1.00 91.31 91 THR A C 1
ATOM 741 O O . THR A 1 91 ? -20.321 -2.732 18.171 1.00 91.31 91 THR A O 1
ATOM 744 N N . ALA A 1 92 ? -18.154 -2.170 18.192 1.00 89.12 92 ALA A N 1
ATOM 745 C CA . ALA A 1 92 ? -18.038 -2.162 19.645 1.00 89.12 92 ALA A CA 1
ATOM 746 C C . ALA A 1 92 ? -18.879 -1.038 20.271 1.00 89.12 92 ALA A C 1
ATOM 748 O O . ALA A 1 92 ? -19.594 -1.289 21.238 1.00 89.12 92 ALA A O 1
ATOM 749 N N . SER A 1 93 ? -18.872 0.163 19.683 1.00 86.62 93 SER A N 1
ATOM 750 C CA . SER A 1 93 ? -19.714 1.283 20.121 1.00 86.62 93 SER A CA 1
ATOM 751 C C . SER A 1 93 ? -21.198 0.927 20.088 1.00 86.62 93 SER A C 1
ATOM 753 O O . SER A 1 93 ? -21.893 1.133 21.078 1.00 86.62 93 SER A O 1
ATOM 755 N N . GLN A 1 94 ? -21.673 0.327 18.991 1.00 88.12 94 GLN A N 1
ATOM 756 C CA . GLN A 1 94 ? -23.070 -0.102 18.865 1.00 88.12 94 GLN A CA 1
ATOM 757 C C . GLN A 1 94 ? -23.455 -1.146 19.919 1.00 88.12 94 GLN A C 1
ATOM 759 O O . GLN A 1 94 ? -24.571 -1.131 20.425 1.00 88.12 94 GLN A O 1
ATOM 764 N N . ARG A 1 95 ? -22.550 -2.058 20.284 1.00 87.62 95 ARG A N 1
ATOM 765 C CA . ARG A 1 95 ? -22.830 -3.058 21.327 1.00 87.62 95 ARG A CA 1
ATOM 766 C C . ARG A 1 95 ? -22.927 -2.437 22.715 1.00 87.62 95 ARG A C 1
ATOM 768 O O . ARG A 1 95 ? -23.859 -2.758 23.449 1.00 87.62 95 ARG A O 1
ATOM 775 N N . ILE A 1 96 ? -22.019 -1.519 23.046 1.00 84.00 96 ILE A N 1
ATOM 776 C CA . ILE A 1 96 ? -22.063 -0.772 24.310 1.00 84.00 96 ILE A CA 1
ATOM 777 C C . ILE A 1 96 ? -23.358 0.038 24.416 1.00 84.00 96 ILE A C 1
ATOM 779 O O . ILE A 1 96 ? -23.972 0.055 25.479 1.00 84.00 96 ILE A O 1
ATOM 783 N N . GLU A 1 97 ? -23.807 0.655 23.320 1.00 79.50 97 GLU A N 1
ATOM 784 C CA . GLU A 1 97 ? -25.081 1.384 23.263 1.00 79.50 97 GLU A CA 1
ATOM 785 C C . GLU A 1 97 ? -26.279 0.497 23.645 1.00 79.50 97 GLU A C 1
ATOM 787 O O . GLU A 1 97 ? -27.187 0.945 24.338 1.00 79.50 97 GLU A O 1
ATOM 792 N N . HIS A 1 98 ? -26.249 -0.787 23.276 1.00 84.81 98 HIS A N 1
ATOM 793 C CA . HIS A 1 98 ? -27.276 -1.769 23.637 1.00 84.81 98 HIS A CA 1
ATOM 794 C C . HIS A 1 98 ? -27.018 -2.463 24.991 1.00 84.81 98 HIS A C 1
ATOM 796 O O . HIS A 1 98 ? -27.644 -3.480 25.287 1.00 84.81 98 HIS A O 1
ATOM 802 N N . GLY A 1 99 ? -26.086 -1.958 25.808 1.00 79.50 99 GLY A N 1
ATOM 803 C CA . GLY A 1 99 ? -25.751 -2.516 27.124 1.00 79.50 99 GLY A CA 1
ATOM 804 C C . GLY A 1 99 ? -24.961 -3.830 27.083 1.00 79.50 99 GLY A C 1
ATOM 805 O O . GLY A 1 99 ? -24.845 -4.511 28.100 1.00 79.50 99 GLY A O 1
ATOM 806 N N . GLN A 1 100 ? -24.410 -4.211 25.927 1.00 85.88 100 GLN A N 1
ATOM 807 C CA . GLN A 1 100 ? -23.647 -5.449 25.755 1.00 85.88 100 GLN A CA 1
ATOM 808 C C . GLN A 1 100 ? -22.151 -5.201 25.981 1.00 85.88 100 GLN A C 1
ATOM 810 O O . GLN A 1 100 ? -21.418 -4.830 25.061 1.00 85.88 100 GLN A O 1
ATOM 815 N N . PHE A 1 101 ? -21.687 -5.443 27.207 1.00 85.12 101 PHE A N 1
ATOM 816 C CA . PHE A 1 101 ? -20.299 -5.186 27.612 1.00 85.12 101 PHE A CA 1
ATOM 817 C C . PHE A 1 101 ? -19.362 -6.408 27.528 1.00 85.12 101 PHE A C 1
ATOM 819 O O . PHE A 1 101 ? -18.152 -6.239 27.639 1.00 85.12 101 PHE A O 1
ATOM 826 N N . ASP A 1 102 ? -19.876 -7.612 27.249 1.00 79.94 102 ASP A N 1
ATOM 827 C CA . ASP A 1 102 ? -19.094 -8.867 27.187 1.00 79.94 102 ASP A CA 1
ATOM 828 C C . ASP A 1 102 ? -18.335 -9.081 25.858 1.00 79.94 102 ASP A C 1
ATOM 830 O O . ASP A 1 102 ? -17.982 -10.201 25.482 1.00 79.94 102 ASP A O 1
ATOM 834 N N . SER A 1 103 ? -18.099 -8.015 25.089 1.00 76.44 103 SER A N 1
ATOM 835 C CA . SER A 1 103 ? -17.395 -8.118 23.807 1.00 76.44 103 SER A CA 1
ATOM 836 C C . SER A 1 103 ? -15.877 -8.246 23.984 1.00 76.44 103 SER A C 1
ATOM 838 O O . SER A 1 103 ? -15.316 -7.658 24.910 1.00 76.44 103 SER A O 1
ATOM 840 N N . PRO A 1 104 ? -15.176 -8.938 23.061 1.00 82.25 104 PRO A N 1
ATOM 841 C CA . PRO A 1 104 ? -13.718 -8.941 23.040 1.00 82.25 104 PRO A CA 1
ATOM 842 C C . PRO A 1 104 ? -13.169 -7.507 22.952 1.00 82.25 104 PRO A C 1
ATOM 844 O O . PRO A 1 104 ? -13.710 -6.710 22.176 1.00 82.25 104 PRO A O 1
ATOM 847 N N . PRO A 1 105 ? -12.102 -7.171 23.702 1.00 85.50 105 PRO A N 1
ATOM 848 C CA . PRO A 1 105 ? -11.509 -5.841 23.658 1.00 85.50 105 PRO A CA 1
ATOM 849 C C . PRO A 1 105 ? -10.923 -5.551 22.274 1.00 85.50 105 PRO A C 1
ATOM 851 O O . PRO A 1 105 ? -10.453 -6.451 21.573 1.00 85.50 105 PRO A O 1
ATOM 854 N N . LEU A 1 106 ? -10.927 -4.275 21.894 1.00 89.19 106 LEU A N 1
ATOM 855 C CA . LEU A 1 106 ? -10.322 -3.824 20.643 1.00 89.19 106 LEU A CA 1
ATOM 856 C C . LEU A 1 106 ? -8.802 -4.012 20.671 1.00 89.19 106 LEU A C 1
ATOM 858 O O . LEU A 1 106 ? -8.179 -3.843 21.721 1.00 89.19 106 LEU A O 1
ATOM 862 N N . ASP A 1 107 ? -8.208 -4.312 19.514 1.00 88.38 107 ASP A N 1
ATOM 863 C CA . ASP A 1 107 ? -6.758 -4.467 19.378 1.00 88.38 107 ASP A CA 1
ATOM 864 C C . ASP A 1 107 ? -6.035 -3.128 19.586 1.00 88.38 107 ASP A C 1
ATOM 866 O O . ASP A 1 107 ? -6.226 -2.166 18.840 1.00 88.38 107 ASP A O 1
ATOM 870 N N . THR A 1 108 ? -5.175 -3.076 20.602 1.00 90.81 108 THR A N 1
ATOM 871 C CA . THR A 1 108 ? -4.388 -1.891 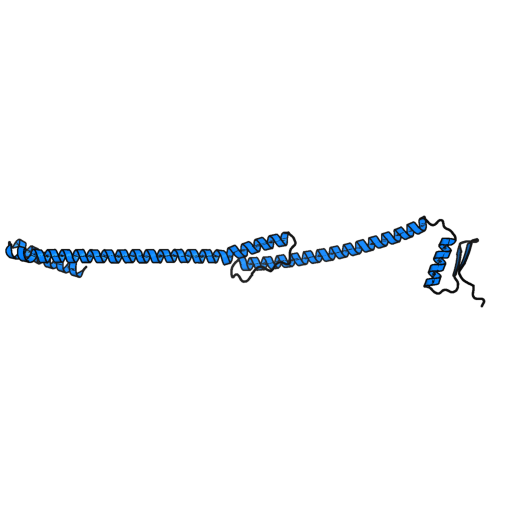20.966 1.00 90.81 108 THR A CA 1
ATOM 872 C C . THR A 1 108 ? -2.949 -1.941 20.455 1.00 90.81 108 THR A C 1
ATOM 874 O O . THR A 1 108 ? -2.176 -1.032 20.744 1.00 90.81 108 THR A O 1
ATOM 877 N N . ASN A 1 109 ? -2.551 -2.992 19.729 1.00 91.38 109 ASN A N 1
ATOM 878 C CA . ASN A 1 109 ? -1.165 -3.177 19.280 1.00 91.38 109 ASN A CA 1
ATOM 879 C C . ASN A 1 109 ? -0.807 -2.355 18.036 1.00 91.38 109 ASN A C 1
ATOM 881 O O . ASN A 1 109 ? 0.341 -2.368 17.588 1.00 91.38 109 ASN A O 1
ATOM 885 N N . LEU A 1 110 ? -1.776 -1.650 17.451 1.00 88.94 110 LEU A N 1
ATOM 886 C CA . LEU A 1 110 ? -1.539 -0.809 16.289 1.00 88.94 110 LEU A CA 1
ATOM 887 C C . LEU A 1 110 ? -0.636 0.378 16.665 1.00 88.94 110 LEU A C 1
ATOM 889 O O . LEU A 1 110 ? -0.993 1.161 17.545 1.00 88.94 110 LEU A O 1
ATOM 893 N N . PRO A 1 111 ? 0.506 0.575 15.978 1.00 89.62 111 PRO A N 1
ATOM 894 C CA . PRO A 1 111 ? 1.437 1.667 16.260 1.00 89.62 111 PRO A CA 1
ATOM 895 C C . PRO A 1 111 ? 0.975 2.985 15.610 1.00 89.62 111 PRO A C 1
ATOM 897 O O . PRO A 1 111 ? 1.767 3.691 14.990 1.00 89.62 111 PRO A O 1
ATOM 900 N N . ASN A 1 112 ? -0.325 3.277 15.667 1.00 89.06 112 ASN A N 1
ATOM 901 C CA . ASN A 1 112 ? -0.947 4.473 15.106 1.00 89.06 112 ASN A CA 1
ATOM 902 C C . ASN A 1 112 ? -2.039 5.011 16.047 1.00 89.06 112 ASN A C 1
ATOM 904 O O . ASN A 1 112 ? -2.292 4.469 17.125 1.00 89.06 112 ASN A O 1
ATOM 908 N N . GLU A 1 113 ? -2.707 6.077 15.624 1.00 89.69 113 GLU A N 1
ATOM 909 C CA . GLU A 1 113 ? -3.756 6.760 16.379 1.00 89.69 113 GLU A CA 1
ATOM 910 C C . GLU A 1 113 ? -4.933 5.833 16.713 1.00 89.69 113 GLU A C 1
ATOM 912 O O . GLU A 1 113 ? -5.557 5.990 17.761 1.00 89.69 113 GLU A O 1
ATOM 917 N N . LEU A 1 114 ? -5.215 4.831 15.870 1.00 91.12 114 LEU A N 1
ATOM 918 C CA . LEU A 1 114 ? -6.294 3.875 16.117 1.00 91.12 114 LEU A CA 1
ATOM 919 C C . LEU A 1 114 ? -5.960 2.916 17.263 1.00 91.12 114 LEU A C 1
ATOM 921 O O . LEU A 1 114 ? -6.869 2.531 17.989 1.00 91.12 114 LEU A O 1
ATOM 925 N N . GLY A 1 115 ? -4.687 2.572 17.479 1.00 88.69 115 GLY A N 1
ATOM 926 C CA . GLY A 1 115 ? -4.277 1.792 18.653 1.00 88.69 115 GLY A CA 1
ATOM 927 C C . GLY A 1 115 ? -4.464 2.569 19.957 1.00 88.69 115 GLY A C 1
ATOM 928 O O . GLY A 1 115 ? -4.967 2.028 20.945 1.00 88.69 115 GLY A O 1
ATOM 929 N N . LEU A 1 116 ? -4.140 3.868 19.947 1.00 89.75 116 LEU A N 1
ATOM 930 C CA . LEU A 1 116 ? -4.421 4.757 21.077 1.00 89.75 116 LEU A CA 1
ATOM 931 C C . LEU A 1 116 ? -5.931 4.892 21.316 1.00 89.75 116 LEU A C 1
ATOM 933 O O . LEU A 1 116 ? -6.373 4.797 22.459 1.00 89.75 116 LEU A O 1
ATOM 937 N N . LEU A 1 117 ? -6.716 5.060 20.249 1.00 88.56 117 LEU A N 1
ATOM 938 C CA . LEU A 1 117 ? -8.173 5.155 20.330 1.00 88.56 117 LEU A CA 1
ATOM 939 C C . LEU A 1 117 ? -8.807 3.856 20.845 1.00 88.56 117 LEU A C 1
ATOM 941 O O . LEU A 1 117 ? -9.701 3.901 21.681 1.00 88.56 117 LEU A O 1
ATOM 945 N N . ALA A 1 118 ? -8.320 2.694 20.404 1.00 90.38 118 ALA A N 1
ATOM 946 C CA . ALA A 1 118 ? -8.749 1.400 20.925 1.00 90.38 118 ALA A CA 1
ATOM 947 C C . ALA A 1 118 ? -8.466 1.286 22.430 1.00 90.38 118 ALA A C 1
ATOM 949 O O . ALA A 1 118 ? -9.314 0.822 23.191 1.00 90.38 118 ALA A O 1
ATOM 950 N N . LYS A 1 119 ? -7.300 1.767 22.884 1.00 90.88 119 LYS A N 1
ATOM 951 C CA . LYS A 1 119 ? -6.933 1.767 24.305 1.00 90.88 119 LYS A CA 1
ATOM 952 C C . LYS A 1 119 ? -7.862 2.654 25.135 1.00 90.88 119 LYS A C 1
ATOM 954 O O . LYS A 1 119 ? -8.361 2.201 26.164 1.00 90.88 119 LYS A O 1
ATOM 959 N N . THR A 1 120 ? -8.102 3.892 24.702 1.00 87.06 120 THR A N 1
ATOM 960 C CA . THR A 1 120 ? -8.992 4.816 25.423 1.00 87.06 120 THR A CA 1
ATOM 961 C C . THR A 1 120 ? -10.438 4.330 25.402 1.00 87.06 120 THR A C 1
ATOM 963 O O . THR A 1 120 ? -11.108 4.378 26.430 1.00 87.06 120 THR A O 1
ATOM 966 N N . PHE A 1 121 ? -10.901 3.776 24.280 1.00 88.25 121 PHE A N 1
ATOM 967 C CA . PHE A 1 121 ? -12.228 3.178 24.164 1.00 88.25 121 PHE A CA 1
ATOM 968 C C . PHE A 1 121 ? -12.415 1.992 25.115 1.00 88.25 121 PHE A C 1
ATOM 970 O O . PHE A 1 121 ? -13.392 1.958 25.861 1.00 88.25 121 PHE A O 1
ATOM 977 N N . ASN A 1 122 ? -11.465 1.052 25.149 1.00 90.00 122 ASN A N 1
ATOM 978 C CA . ASN A 1 122 ? -11.519 -0.093 26.062 1.00 90.00 122 ASN A CA 1
ATOM 979 C C . ASN A 1 122 ? -11.568 0.362 27.533 1.00 90.00 122 ASN A C 1
ATOM 981 O O . ASN A 1 122 ? -12.296 -0.223 28.336 1.00 90.00 122 ASN A O 1
ATOM 985 N N . GLN A 1 123 ? -10.831 1.421 27.889 1.00 87.00 123 GLN A N 1
ATOM 986 C CA . GLN A 1 123 ? -10.865 1.987 29.237 1.00 87.00 123 GLN A CA 1
ATOM 987 C C . GLN A 1 123 ? -12.237 2.595 29.570 1.00 87.00 123 GLN A C 1
ATOM 989 O O . GLN A 1 123 ? -12.822 2.229 30.589 1.00 87.00 123 GLN A O 1
ATOM 994 N N . MET A 1 124 ? -12.788 3.440 28.690 1.00 88.00 124 MET A N 1
ATOM 995 C CA . MET A 1 124 ? -14.125 4.025 28.875 1.00 88.00 124 MET A CA 1
ATOM 996 C C . MET A 1 124 ? -15.216 2.949 28.963 1.00 88.00 124 MET A C 1
ATOM 998 O O . MET A 1 124 ? -16.070 3.002 29.844 1.00 88.00 124 MET A O 1
ATOM 1002 N N . SER A 1 125 ? -15.163 1.932 28.096 1.00 86.31 125 SER A N 1
ATOM 1003 C CA . SER A 1 125 ? -16.093 0.796 28.118 1.00 86.31 125 SER A CA 1
ATOM 1004 C C . SER A 1 125 ? -16.035 0.030 29.441 1.00 86.31 125 SER A C 1
ATOM 1006 O O . SER A 1 125 ? -17.068 -0.375 29.970 1.00 86.31 125 SER A O 1
ATOM 1008 N N . SER A 1 126 ? -14.834 -0.181 29.985 1.00 87.00 126 SER A N 1
ATOM 1009 C CA . SER A 1 126 ? -14.634 -0.875 31.262 1.00 87.00 126 SER A CA 1
ATOM 1010 C C . SER A 1 126 ? -15.202 -0.079 32.439 1.00 87.00 126 SER A C 1
ATOM 1012 O O . SER A 1 126 ? -15.848 -0.646 33.322 1.00 87.00 126 SER A O 1
ATOM 1014 N N . GLU A 1 127 ? -15.012 1.242 32.447 1.00 84.50 127 GLU A N 1
ATOM 1015 C CA . GLU A 1 127 ? -15.585 2.129 33.464 1.00 84.50 127 GLU A CA 1
ATOM 1016 C C . GLU A 1 127 ? -17.116 2.161 33.391 1.00 84.50 127 GLU A C 1
ATOM 1018 O O . GLU A 1 127 ? -17.774 1.984 34.417 1.00 84.50 127 GLU A O 1
ATOM 1023 N N . LEU A 1 128 ? -17.691 2.275 32.189 1.00 83.12 128 LEU A N 1
ATOM 1024 C CA . LEU A 1 128 ? -19.141 2.193 31.985 1.00 83.12 128 LEU A CA 1
ATOM 1025 C C . LEU A 1 128 ? -19.716 0.852 32.450 1.00 83.12 128 LEU A C 1
ATOM 1027 O O . LEU A 1 128 ? -20.733 0.835 33.140 1.00 83.12 128 LEU A O 1
ATOM 1031 N N . HIS A 1 129 ? -19.049 -0.263 32.145 1.00 86.38 129 HIS A N 1
ATOM 1032 C CA . HIS A 1 129 ? -19.491 -1.579 32.602 1.00 86.38 129 HIS A CA 1
ATOM 1033 C C . HIS A 1 129 ? -19.499 -1.684 34.137 1.00 86.38 129 HIS A C 1
ATOM 1035 O O . HIS A 1 129 ? -20.447 -2.213 34.721 1.00 86.38 129 HIS A O 1
ATOM 1041 N N . LYS A 1 130 ? -18.476 -1.140 34.814 1.00 85.56 130 LYS A N 1
ATOM 1042 C CA . LYS A 1 130 ? -18.435 -1.079 36.286 1.00 85.56 130 LYS A CA 1
ATOM 1043 C C . LYS A 1 130 ? -19.576 -0.236 36.851 1.00 85.56 130 LYS A C 1
ATOM 1045 O O . LYS A 1 130 ? -20.217 -0.670 37.805 1.00 85.56 130 LYS A O 1
ATOM 1050 N N . LEU A 1 131 ? -19.838 0.933 36.262 1.00 79.19 131 LEU A N 1
ATOM 1051 C CA . LEU A 1 131 ? -20.941 1.804 36.671 1.00 79.19 131 LEU A CA 1
ATOM 1052 C C . LEU A 1 131 ? -22.288 1.093 36.513 1.00 79.19 131 LEU A C 1
ATOM 1054 O O . LEU A 1 131 ? -23.074 1.081 37.458 1.00 79.19 131 LEU A O 1
ATOM 1058 N N . TYR A 1 132 ? -22.512 0.426 35.379 1.00 79.75 132 TYR A N 1
ATOM 1059 C CA . TYR A 1 132 ? -23.729 -0.345 35.131 1.00 79.75 132 TYR A CA 1
ATOM 1060 C C . TYR A 1 132 ? -23.923 -1.449 36.181 1.00 79.75 132 TYR A C 1
ATOM 1062 O O . TYR A 1 132 ? -24.972 -1.505 36.816 1.00 79.75 132 TYR A O 1
ATOM 1070 N N . ARG A 1 133 ? -22.882 -2.249 36.465 1.00 81.69 133 ARG A N 1
ATOM 1071 C CA . ARG A 1 133 ? -22.945 -3.299 37.499 1.00 81.69 133 ARG A CA 1
ATOM 1072 C C . ARG A 1 133 ? -23.150 -2.751 38.911 1.00 81.69 133 ARG A C 1
ATOM 1074 O O . ARG A 1 133 ? -23.865 -3.361 39.698 1.00 81.69 133 ARG A O 1
ATOM 1081 N N . SER A 1 134 ? -22.556 -1.604 39.245 1.00 79.44 134 SER A N 1
ATOM 1082 C CA . SER A 1 134 ? -22.803 -0.960 40.543 1.00 79.44 134 SER A CA 1
ATOM 1083 C C . SER A 1 134 ? -24.232 -0.435 40.676 1.00 79.44 134 SER A C 1
ATOM 1085 O O . SER A 1 134 ? -24.821 -0.533 41.750 1.00 79.44 134 SER A O 1
ATOM 1087 N N . LEU A 1 135 ? -24.805 0.089 39.588 1.00 72.94 135 LEU A N 1
ATOM 1088 C CA . LEU A 1 135 ? -26.180 0.567 39.572 1.00 72.94 135 LEU A CA 1
ATOM 1089 C C . LEU A 1 135 ? -27.148 -0.608 39.712 1.00 72.94 135 LEU A C 1
ATOM 1091 O O . LEU A 1 135 ? -28.074 -0.528 40.509 1.00 72.94 135 LEU A O 1
ATOM 1095 N N . GLU A 1 136 ? -26.900 -1.704 38.996 1.00 77.88 136 GLU A N 1
ATOM 1096 C CA . GLU A 1 136 ? -27.682 -2.939 39.084 1.00 77.88 136 GLU A CA 1
ATOM 1097 C C . GLU A 1 136 ? -27.667 -3.511 40.508 1.00 77.88 136 GLU A C 1
ATOM 1099 O O . GLU A 1 136 ? -28.731 -3.755 41.070 1.00 77.88 136 GLU A O 1
ATOM 1104 N N . ALA A 1 137 ? -26.494 -3.583 41.146 1.00 75.56 137 ALA A N 1
ATOM 1105 C CA . ALA A 1 137 ? -26.374 -4.000 42.544 1.00 75.56 137 ALA A CA 1
ATOM 1106 C C . ALA A 1 137 ? -27.134 -3.070 43.511 1.00 75.56 137 ALA A C 1
ATOM 1108 O O . ALA A 1 137 ? -27.778 -3.535 44.448 1.00 75.56 137 ALA A O 1
ATOM 1109 N N . SER A 1 138 ? -27.100 -1.753 43.281 1.00 70.81 138 SER A N 1
ATOM 1110 C CA . SER A 1 138 ? -27.804 -0.784 44.132 1.00 70.81 138 SER A CA 1
ATOM 1111 C C . SER A 1 138 ? -29.324 -0.794 43.903 1.00 70.81 138 SER A C 1
ATOM 1113 O O . SER A 1 138 ? -30.103 -0.594 44.835 1.00 70.81 138 SER A O 1
ATOM 1115 N N . VAL A 1 139 ? -29.777 -1.070 42.676 1.00 69.12 139 VAL A N 1
ATOM 1116 C CA . VAL A 1 139 ? -31.194 -1.302 42.359 1.00 69.12 139 VAL A CA 1
ATOM 1117 C C . VAL A 1 139 ? -31.676 -2.604 42.990 1.00 69.12 139 VAL A C 1
ATOM 1119 O O . VAL A 1 139 ? -32.766 -2.621 43.557 1.00 69.12 139 VAL A O 1
ATOM 1122 N N . GLU A 1 140 ? -30.882 -3.673 42.943 1.00 66.50 140 GLU A N 1
ATOM 1123 C CA . GLU A 1 140 ? -31.191 -4.944 43.602 1.00 66.50 140 GLU A CA 1
ATOM 1124 C C . GLU A 1 140 ? -31.299 -4.769 45.122 1.00 66.50 140 GLU A C 1
ATOM 1126 O O . GLU A 1 140 ? -32.272 -5.223 45.724 1.00 66.50 140 GLU A O 1
ATOM 1131 N N . GLU A 1 141 ? -30.377 -4.021 45.733 1.00 67.19 141 GLU A N 1
ATOM 1132 C CA . GLU A 1 141 ? -30.426 -3.675 47.156 1.00 67.19 141 GLU A CA 1
ATOM 1133 C C . GLU A 1 141 ? -31.707 -2.904 47.507 1.00 67.19 141 GLU A C 1
ATOM 1135 O O . GLU A 1 141 ? -32.461 -3.328 48.382 1.00 67.19 141 GLU A O 1
ATOM 1140 N N . LYS A 1 142 ? -32.047 -1.844 46.759 1.00 60.28 142 LYS A N 1
ATOM 1141 C CA . LYS A 1 142 ? -33.298 -1.101 46.991 1.00 60.28 142 LYS A CA 1
ATOM 1142 C C . LYS A 1 142 ? -34.552 -1.929 46.717 1.00 60.28 142 LYS A C 1
ATOM 1144 O O . LYS A 1 142 ? -35.569 -1.725 47.375 1.00 60.28 142 LYS A O 1
ATOM 1149 N N . THR A 1 143 ? -34.504 -2.853 45.761 1.00 62.03 143 THR A N 1
ATOM 1150 C CA . THR A 1 143 ? -35.621 -3.758 45.450 1.00 62.03 143 THR A CA 1
ATOM 1151 C C . THR A 1 143 ? -35.811 -4.781 46.566 1.00 62.03 143 THR A C 1
ATOM 1153 O O . THR A 1 143 ? -36.946 -5.082 46.937 1.00 62.03 143 THR A O 1
ATOM 1156 N N . ARG A 1 144 ? -34.715 -5.259 47.164 1.00 60.31 144 ARG A N 1
ATOM 1157 C CA . ARG A 1 144 ? -34.734 -6.105 48.358 1.00 60.31 144 ARG A CA 1
ATOM 1158 C C . ARG A 1 144 ? -35.325 -5.357 49.552 1.00 60.31 144 ARG A C 1
ATOM 1160 O O . ARG A 1 144 ? -36.236 -5.883 50.189 1.00 60.31 144 ARG A O 1
ATOM 1167 N N . ASP A 1 145 ? -34.893 -4.123 49.792 1.00 61.12 145 ASP A N 1
ATOM 1168 C CA . ASP A 1 145 ? -35.406 -3.289 50.885 1.00 61.12 145 ASP A CA 1
ATOM 1169 C C . ASP A 1 145 ? -36.897 -2.956 50.696 1.00 61.12 145 ASP A C 1
ATOM 1171 O O . ASP A 1 145 ? -37.682 -2.995 51.645 1.00 61.12 145 ASP A O 1
ATOM 1175 N N . LEU A 1 146 ? -37.326 -2.698 49.454 1.00 56.41 146 LEU A N 1
ATOM 1176 C CA . LEU A 1 146 ? -38.733 -2.486 49.110 1.00 56.41 146 LEU A CA 1
ATOM 1177 C C . LEU A 1 146 ? -39.565 -3.762 49.313 1.00 56.41 146 LEU A C 1
ATOM 1179 O O . LEU A 1 146 ? -40.688 -3.692 49.814 1.00 56.41 146 LEU A O 1
ATOM 1183 N N . HIS A 1 147 ? -39.030 -4.934 48.959 1.00 58.41 147 HIS A N 1
ATOM 1184 C CA . HIS A 1 147 ? -39.679 -6.218 49.224 1.00 58.41 147 HIS A CA 1
ATOM 1185 C C . HIS A 1 147 ? -39.805 -6.503 50.721 1.00 58.41 147 HIS A C 1
ATOM 1187 O O . HIS A 1 147 ? -40.843 -7.002 51.161 1.00 58.41 147 HIS A O 1
ATOM 1193 N N . GLU A 1 148 ? -38.792 -6.154 51.509 1.00 60.56 148 GLU A N 1
ATOM 1194 C CA . GLU A 1 148 ? -38.831 -6.297 52.959 1.00 60.56 148 GLU A CA 1
ATOM 1195 C C . GLU A 1 148 ? -39.854 -5.338 53.586 1.00 60.56 148 GLU A C 1
ATOM 1197 O O . GLU A 1 148 ? -40.670 -5.755 54.412 1.00 60.56 148 GLU A O 1
ATOM 1202 N N . ALA A 1 149 ? -39.905 -4.085 53.125 1.00 58.38 149 ALA A N 1
ATOM 1203 C CA . ALA A 1 149 ? -40.918 -3.115 53.533 1.00 58.38 149 ALA A CA 1
ATOM 1204 C C . ALA A 1 149 ? -42.336 -3.567 53.150 1.00 58.38 149 ALA A C 1
ATOM 1206 O O . ALA A 1 149 ? -43.242 -3.508 53.983 1.00 58.38 149 ALA A O 1
ATOM 1207 N N . LYS A 1 150 ? -42.531 -4.092 51.933 1.00 54.50 150 LYS A N 1
ATOM 1208 C CA . LYS A 1 150 ? -43.808 -4.671 51.493 1.00 54.50 150 LYS A CA 1
ATOM 1209 C C . LYS A 1 150 ? -44.217 -5.842 52.384 1.00 54.50 150 LYS A C 1
ATOM 1211 O O . LYS A 1 150 ? -45.358 -5.889 52.823 1.00 54.50 150 LYS A O 1
ATOM 1216 N N . ARG A 1 151 ? -43.291 -6.748 52.710 1.00 63.00 151 ARG A N 1
ATOM 1217 C CA . ARG A 1 151 ? -43.567 -7.899 53.581 1.00 63.00 151 ARG A CA 1
ATOM 1218 C C . ARG A 1 151 ? -43.933 -7.473 55.001 1.00 63.00 151 ARG A C 1
ATOM 1220 O O . ARG A 1 151 ? -44.836 -8.057 55.588 1.00 63.00 151 ARG A O 1
ATOM 1227 N N . ARG A 1 152 ? -43.297 -6.424 55.533 1.00 59.09 152 ARG A N 1
ATOM 1228 C CA . ARG A 1 152 ? -43.668 -5.824 56.825 1.00 59.09 152 ARG A CA 1
ATOM 1229 C C . ARG A 1 152 ? -45.056 -5.182 56.778 1.00 59.09 152 ARG A C 1
ATOM 1231 O O . ARG A 1 152 ? -45.846 -5.413 57.686 1.00 59.09 152 ARG A O 1
ATOM 1238 N N . LEU A 1 153 ? -45.376 -4.431 55.721 1.00 54.81 153 LEU A N 1
ATOM 1239 C CA . LEU A 1 153 ? -46.719 -3.874 55.515 1.00 54.81 153 LEU A CA 1
ATOM 1240 C C . LEU A 1 153 ? -47.782 -4.969 55.394 1.00 54.81 153 LEU A C 1
ATOM 1242 O O . LEU A 1 153 ? -48.868 -4.815 55.936 1.00 54.81 153 LEU A O 1
ATOM 1246 N N . GLU A 1 154 ? -47.471 -6.075 54.726 1.00 60.88 154 GLU A N 1
ATOM 1247 C CA . GLU A 1 154 ? -48.391 -7.195 54.535 1.00 60.88 154 GLU A CA 1
ATOM 1248 C C . GLU A 1 154 ? -48.641 -7.962 55.839 1.00 60.88 154 GLU A C 1
ATOM 1250 O O . GLU A 1 154 ? -49.786 -8.274 56.150 1.00 60.88 154 GLU A O 1
ATOM 1255 N N . VAL A 1 155 ? -47.608 -8.162 56.664 1.00 71.31 155 VAL A N 1
ATOM 1256 C CA . VAL A 1 155 ? -47.756 -8.711 58.023 1.00 71.31 155 VAL A CA 1
ATOM 1257 C C . VAL A 1 155 ? -48.578 -7.772 58.910 1.00 71.31 155 VAL A C 1
ATOM 1259 O O . VAL A 1 155 ? -49.517 -8.222 59.558 1.00 71.31 155 VAL A O 1
ATOM 1262 N N . LEU A 1 156 ? -48.296 -6.463 58.905 1.00 64.38 156 LEU A N 1
ATOM 1263 C CA . LEU A 1 156 ? -49.083 -5.482 59.668 1.00 64.38 156 LEU A CA 1
ATOM 1264 C C . LEU A 1 156 ? -50.542 -5.419 59.195 1.00 64.38 156 LEU A C 1
ATOM 1266 O O . LEU A 1 156 ? -51.454 -5.316 60.016 1.00 64.38 156 LEU A O 1
ATOM 1270 N N . TYR A 1 157 ? -50.771 -5.514 57.885 1.00 54.34 157 TYR A N 1
ATOM 1271 C CA . TYR A 1 157 ? -52.103 -5.569 57.296 1.00 54.34 157 TYR A CA 1
ATOM 1272 C C . TYR A 1 157 ? -52.845 -6.846 57.705 1.00 54.34 157 TYR A C 1
ATOM 1274 O O . TYR A 1 157 ? -53.994 -6.753 58.121 1.00 54.34 157 TYR A O 1
ATOM 1282 N N . GLN A 1 158 ? -52.194 -8.014 57.683 1.00 59.22 158 GLN A N 1
ATOM 1283 C CA . GLN A 1 158 ? -52.778 -9.279 58.146 1.00 59.22 158 GLN A CA 1
ATOM 1284 C C . GLN A 1 158 ? -53.081 -9.270 59.649 1.00 59.22 158 GLN A C 1
ATOM 1286 O O . GLN A 1 158 ? -54.163 -9.695 60.046 1.00 59.22 158 GLN A O 1
ATOM 1291 N N . CYS A 1 159 ? -52.187 -8.728 60.482 1.00 58.38 159 CYS A N 1
ATOM 1292 C CA . CYS A 1 159 ? -52.448 -8.537 61.910 1.00 58.38 159 CYS A CA 1
ATOM 1293 C C . CYS A 1 159 ? -53.658 -7.622 62.134 1.00 58.38 159 CYS A C 1
ATOM 1295 O O . CYS A 1 159 ? -54.547 -7.960 62.908 1.00 58.38 159 CYS A O 1
ATOM 1297 N N . SER A 1 160 ? -53.733 -6.492 61.424 1.00 52.59 160 SER A N 1
ATOM 1298 C CA . SER A 1 160 ? -54.874 -5.572 61.498 1.00 52.59 160 SER A CA 1
ATOM 1299 C C . SER A 1 160 ? -56.172 -6.228 61.020 1.00 52.59 160 SER A C 1
ATOM 1301 O O . SER A 1 160 ? -57.204 -6.088 61.667 1.00 52.59 160 SER A O 1
ATOM 1303 N N . GLN A 1 161 ? -56.133 -7.006 59.935 1.00 54.72 161 GLN A N 1
ATOM 1304 C CA . GLN A 1 161 ? -57.305 -7.704 59.415 1.00 54.72 161 GLN A CA 1
ATOM 1305 C C . GLN A 1 161 ? -57.790 -8.785 60.385 1.00 54.72 161 GLN A C 1
ATOM 1307 O O . GLN A 1 161 ? -58.990 -8.850 60.640 1.00 54.72 161 GLN A O 1
ATOM 1312 N N . ALA A 1 162 ? -56.881 -9.566 60.979 1.00 55.78 162 ALA A N 1
ATOM 1313 C CA . ALA A 1 162 ? -57.199 -10.559 62.007 1.00 55.78 162 ALA A CA 1
ATOM 1314 C C . ALA A 1 162 ? -57.786 -9.908 63.272 1.00 55.78 162 ALA A C 1
ATOM 1316 O O . ALA A 1 162 ? -58.745 -10.422 63.845 1.00 55.78 162 ALA A O 1
ATOM 1317 N N . LEU A 1 163 ? -57.272 -8.739 63.667 1.00 53.97 163 LEU A N 1
ATOM 1318 C CA . LEU A 1 163 ? -57.802 -7.951 64.784 1.00 53.97 163 LEU A CA 1
ATOM 1319 C C . LEU A 1 163 ? -59.155 -7.287 64.465 1.00 53.97 163 LEU A C 1
ATOM 1321 O O . LEU A 1 163 ? -59.947 -7.073 65.374 1.00 53.97 163 LEU A O 1
ATOM 1325 N N . ASN A 1 164 ? -59.440 -6.977 63.195 1.00 41.50 164 ASN A N 1
ATOM 1326 C CA . ASN A 1 164 ? -60.678 -6.315 62.758 1.00 41.50 164 ASN A CA 1
ATOM 1327 C C . ASN A 1 164 ? -61.808 -7.315 62.425 1.00 41.50 164 ASN A C 1
ATOM 1329 O O . ASN A 1 164 ? -62.981 -7.011 62.609 1.00 41.50 164 ASN A O 1
ATOM 1333 N N . THR A 1 165 ? -61.477 -8.534 61.983 1.00 44.97 165 THR A N 1
ATOM 1334 C CA . THR A 1 165 ? -62.468 -9.610 61.751 1.00 44.97 165 THR A CA 1
ATOM 1335 C C . THR A 1 165 ? -62.802 -10.419 62.997 1.00 44.97 165 THR A C 1
ATOM 1337 O O . THR A 1 165 ? -63.832 -11.094 63.021 1.00 44.97 165 THR A O 1
ATOM 1340 N N . SER A 1 166 ? -61.993 -10.328 64.049 1.00 42.00 166 SER A N 1
ATOM 1341 C CA . SER A 1 166 ? -62.337 -10.927 65.332 1.00 42.00 166 SER A CA 1
ATOM 1342 C C . SER A 1 166 ? -63.301 -9.997 66.067 1.00 42.00 166 SER A C 1
ATOM 1344 O O . SER A 1 166 ? -62.885 -9.031 66.705 1.00 42.00 166 SER A O 1
ATOM 1346 N N . GLN A 1 167 ? -64.602 -10.309 66.036 1.00 45.31 167 GLN A N 1
ATOM 1347 C CA . GLN A 1 167 ? -65.419 -10.035 67.219 1.00 45.31 167 GLN A CA 1
ATOM 1348 C C . GLN A 1 167 ? -64.616 -10.569 68.403 1.00 45.31 167 GLN A C 1
ATOM 1350 O O . GLN A 1 167 ? -64.153 -11.707 68.346 1.00 45.31 167 GLN A O 1
ATOM 1355 N N . ILE A 1 168 ? -64.345 -9.722 69.394 1.00 49.34 168 ILE A N 1
ATOM 1356 C CA . ILE A 1 168 ? -63.592 -10.103 70.588 1.00 49.34 168 ILE A CA 1
ATOM 1357 C C . ILE A 1 168 ? -64.401 -11.203 71.282 1.00 49.34 168 ILE A C 1
ATOM 1359 O O . ILE A 1 168 ? -65.319 -10.933 72.051 1.00 49.34 168 ILE A O 1
ATOM 1363 N N . ASP A 1 169 ? -64.097 -12.441 70.914 1.00 55.66 169 ASP A N 1
ATOM 1364 C CA . ASP A 1 169 ? -64.779 -13.654 71.324 1.00 55.66 169 ASP A CA 1
ATOM 1365 C C . ASP A 1 169 ? -63.783 -14.527 72.088 1.00 55.66 169 ASP A C 1
ATOM 1367 O O . ASP A 1 169 ? -62.587 -14.584 71.776 1.00 55.66 169 ASP A O 1
ATOM 1371 N N . VAL A 1 170 ? -64.293 -15.215 73.107 1.00 52.78 170 VAL A N 1
ATOM 1372 C CA . VAL A 1 170 ? -63.559 -16.070 74.054 1.00 52.78 170 VAL A CA 1
ATOM 1373 C C . VAL A 1 170 ? -62.634 -17.055 73.328 1.00 52.78 170 VAL A C 1
ATOM 1375 O O . VAL A 1 170 ? -61.558 -17.392 73.825 1.00 52.78 170 VAL A O 1
ATOM 1378 N N . HIS A 1 171 ? -63.027 -17.495 72.131 1.00 57.16 171 HIS A N 1
ATOM 1379 C CA . HIS A 1 171 ? -62.261 -18.426 71.311 1.00 57.16 171 HIS A CA 1
ATOM 1380 C C . HIS A 1 171 ? -60.934 -17.866 70.787 1.00 57.16 171 HIS A C 1
ATOM 1382 O O . HIS A 1 171 ? -59.956 -18.612 70.729 1.00 57.16 171 HIS A O 1
ATOM 1388 N N . CYS A 1 172 ? -60.861 -16.575 70.449 1.00 60.50 172 CYS A N 1
ATOM 1389 C CA . CYS A 1 172 ? -59.628 -15.962 69.950 1.00 60.50 172 CYS A CA 1
ATOM 1390 C C . CYS A 1 172 ? -58.567 -15.891 71.061 1.00 60.50 172 CYS A C 1
ATOM 1392 O O . CYS A 1 172 ? -57.420 -16.289 70.859 1.00 60.50 172 CYS A O 1
ATOM 1394 N N . PHE A 1 173 ? -58.969 -15.499 72.275 1.00 64.31 173 PHE A N 1
ATOM 1395 C CA . PHE A 1 173 ? -58.067 -15.474 73.429 1.00 64.31 173 PHE A CA 1
ATOM 1396 C C . PHE A 1 173 ? -57.614 -16.867 73.856 1.00 64.31 173 PHE A C 1
ATOM 1398 O O . PHE A 1 173 ? -56.434 -17.054 74.146 1.00 64.31 173 PHE A O 1
ATOM 1405 N N . ARG A 1 174 ? -58.512 -17.862 73.830 1.00 63.03 174 ARG A N 1
ATOM 1406 C CA . ARG A 1 174 ? -58.138 -19.260 74.087 1.00 63.03 174 ARG A CA 1
ATOM 1407 C C . ARG A 1 174 ? -57.099 -19.750 73.078 1.00 63.03 174 ARG A C 1
ATOM 1409 O O . ARG A 1 174 ? -56.122 -20.379 73.469 1.00 63.03 174 ARG A O 1
ATOM 1416 N N . HIS A 1 175 ? -57.265 -19.411 71.799 1.00 65.06 175 HIS A N 1
ATOM 1417 C CA . HIS A 1 175 ? -56.312 -19.806 70.766 1.00 65.06 175 HIS A CA 1
ATOM 1418 C C . HIS A 1 175 ? -54.937 -19.142 70.955 1.00 65.06 175 HIS A C 1
ATOM 1420 O O . HIS A 1 175 ? -53.916 -19.814 70.800 1.00 65.06 175 HIS A O 1
ATOM 1426 N N . ILE A 1 176 ? -54.893 -17.862 71.340 1.00 66.69 176 ILE A N 1
ATOM 1427 C CA . ILE A 1 176 ? -53.639 -17.157 71.655 1.00 66.69 176 ILE A CA 1
ATOM 1428 C C . ILE A 1 176 ? -52.940 -17.801 72.862 1.00 66.69 176 ILE A C 1
ATOM 1430 O O . ILE A 1 176 ? -51.743 -18.070 72.792 1.00 66.69 176 ILE A O 1
ATOM 1434 N N . LEU A 1 177 ? -53.676 -18.116 73.936 1.00 66.88 177 LEU A N 1
ATOM 1435 C CA . LEU A 1 177 ? -53.115 -18.794 75.113 1.00 66.88 177 LEU A CA 1
ATOM 1436 C C . LEU A 1 177 ? -52.545 -20.175 74.771 1.00 66.88 177 LEU A C 1
ATOM 1438 O O . LEU A 1 177 ? -51.487 -20.546 75.272 1.00 66.88 177 LEU A O 1
ATOM 1442 N N . GLN A 1 178 ? -53.204 -20.909 73.875 1.00 66.06 178 GLN A N 1
ATOM 1443 C CA . GLN A 1 178 ? -52.744 -22.220 73.427 1.00 66.06 178 GLN A CA 1
ATOM 1444 C C . GLN A 1 178 ? -51.446 -22.136 72.607 1.00 66.06 178 GLN A C 1
ATOM 1446 O O . GLN A 1 178 ? -50.534 -22.926 72.829 1.00 66.06 178 GLN A O 1
ATOM 1451 N N . ILE A 1 179 ? -51.315 -21.136 71.725 1.00 67.19 179 ILE A N 1
ATOM 1452 C CA . ILE A 1 179 ? -50.085 -20.905 70.946 1.00 67.19 179 ILE A CA 1
ATOM 1453 C C . ILE A 1 179 ? -48.902 -20.547 71.858 1.00 67.19 179 ILE A C 1
ATOM 1455 O O . ILE A 1 179 ? -47.784 -21.006 71.620 1.00 67.19 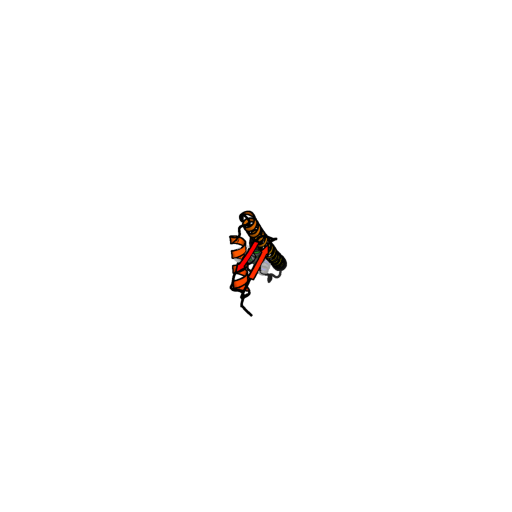179 ILE A O 1
ATOM 1459 N N . VAL A 1 180 ? -49.136 -19.738 72.896 1.00 65.62 180 VAL A N 1
ATOM 1460 C CA . VAL A 1 180 ? -48.097 -19.360 73.869 1.00 65.62 180 VAL A CA 1
ATOM 1461 C C . VAL A 1 180 ? -47.683 -20.565 74.716 1.00 65.62 180 VAL A C 1
ATOM 1463 O O . VAL A 1 180 ? -46.489 -20.796 74.892 1.00 65.62 180 VAL A O 1
ATOM 1466 N N . ARG A 1 181 ? -48.640 -21.390 75.162 1.00 65.31 181 ARG A N 1
ATOM 1467 C CA . ARG A 1 181 ? -48.351 -22.621 75.912 1.00 65.31 181 ARG A CA 1
ATOM 1468 C C . ARG A 1 181 ? -47.461 -23.584 75.126 1.00 65.31 181 ARG A C 1
ATOM 1470 O O . ARG A 1 181 ? -46.483 -24.096 75.664 1.00 65.31 181 ARG A O 1
ATOM 1477 N N . ASP A 1 182 ? -47.788 -23.798 73.854 1.00 66.31 182 ASP A N 1
ATOM 1478 C CA . ASP A 1 182 ? -47.080 -24.753 73.001 1.00 66.31 182 ASP A CA 1
ATOM 1479 C C . ASP A 1 182 ? -45.665 -24.266 72.616 1.00 66.31 182 ASP A C 1
ATOM 1481 O O . ASP A 1 182 ? -44.813 -25.086 72.280 1.00 66.31 182 ASP A O 1
ATOM 1485 N N . ASN A 1 183 ? -45.385 -22.955 72.693 1.00 65.81 183 ASN A N 1
ATOM 1486 C CA . ASN A 1 183 ? -44.050 -22.392 72.443 1.00 65.81 183 ASN A CA 1
ATOM 1487 C C . ASN A 1 183 ? -43.180 -22.243 73.701 1.00 65.81 183 ASN A C 1
ATOM 1489 O O . ASN A 1 183 ? -41.969 -22.426 73.608 1.00 65.81 183 ASN A O 1
ATOM 1493 N N . GLU A 1 184 ? -43.756 -21.907 74.860 1.00 58.31 184 GLU A N 1
ATOM 1494 C CA . GLU A 1 184 ? -42.986 -21.628 76.087 1.00 58.31 184 GLU A CA 1
ATOM 1495 C C . GLU A 1 184 ? -43.005 -22.759 77.131 1.00 58.31 184 GLU A C 1
ATOM 1497 O O . GLU A 1 184 ? -42.434 -22.599 78.206 1.00 58.31 184 GLU A O 1
ATOM 1502 N N . ALA A 1 185 ? -43.613 -23.916 76.831 1.00 57.47 185 ALA A N 1
ATOM 1503 C CA . ALA A 1 185 ? -43.710 -25.064 77.747 1.00 57.47 185 ALA A CA 1
ATOM 1504 C C . ALA A 1 185 ? -44.278 -24.698 79.139 1.00 57.47 185 ALA A C 1
ATOM 1506 O O . ALA A 1 185 ? -43.888 -25.267 80.157 1.00 57.47 185 ALA A O 1
ATOM 1507 N N . ALA A 1 186 ? -45.202 -23.736 79.188 1.00 58.94 186 ALA A N 1
ATOM 1508 C CA . ALA A 1 186 ? -45.876 -23.339 80.419 1.00 58.94 186 ALA A CA 1
ATOM 1509 C C . ALA A 1 186 ? -46.927 -24.393 80.824 1.00 58.94 186 ALA A C 1
ATOM 1511 O O . ALA A 1 186 ? -47.762 -24.782 80.011 1.00 58.94 186 ALA A O 1
ATOM 1512 N N . GLU A 1 187 ? -46.923 -24.848 82.081 1.00 59.22 187 GLU A N 1
ATOM 1513 C CA . GLU A 1 187 ? -47.878 -25.864 82.569 1.00 59.22 187 GLU A CA 1
ATOM 1514 C C . GLU A 1 187 ? -49.295 -25.304 82.799 1.00 59.22 187 GLU A C 1
ATOM 1516 O O . GLU A 1 187 ? -50.282 -26.036 82.693 1.00 59.22 187 GLU A O 1
ATOM 1521 N N . TYR A 1 188 ? -49.418 -23.998 83.056 1.00 64.19 188 TYR A N 1
ATOM 1522 C CA . TYR A 1 188 ? -50.696 -23.324 83.272 1.00 64.19 188 TYR A CA 1
ATOM 1523 C C . TYR A 1 188 ? -50.624 -21.857 82.844 1.00 64.19 188 TYR A C 1
ATOM 1525 O O . TYR A 1 188 ? -49.696 -21.137 83.217 1.00 64.19 188 TYR A O 1
ATOM 1533 N N . LEU A 1 189 ? -51.624 -21.406 82.084 1.00 66.06 189 LEU A N 1
ATOM 1534 C CA . LEU A 1 189 ? -51.798 -20.001 81.726 1.00 66.06 189 LEU A CA 1
ATOM 1535 C C . LEU A 1 189 ? -53.229 -19.563 82.037 1.00 66.06 189 LEU A C 1
ATOM 1537 O O . LEU A 1 189 ? -54.203 -20.197 81.624 1.00 66.06 189 LEU A O 1
ATOM 1541 N N . GLU A 1 190 ? -53.347 -18.441 82.739 1.00 63.47 190 GLU A N 1
ATOM 1542 C CA . GLU A 1 190 ? -54.621 -17.820 83.082 1.00 63.47 190 GLU A CA 1
ATOM 1543 C C . GLU A 1 190 ? -54.613 -16.363 82.640 1.00 63.47 190 GLU A C 1
ATOM 1545 O O . GLU A 1 190 ? -53.725 -15.589 83.000 1.00 63.47 190 GLU A O 1
ATOM 1550 N N . LEU A 1 191 ? -55.622 -15.990 81.857 1.00 62.50 191 LEU A N 1
ATOM 1551 C CA . LEU A 1 191 ? -55.854 -14.614 81.449 1.00 62.50 191 LEU A CA 1
ATOM 1552 C C . LEU A 1 191 ? -57.110 -14.103 82.150 1.00 62.50 191 LEU A C 1
ATOM 1554 O O . LEU A 1 191 ? -58.197 -14.672 82.006 1.00 62.50 191 LEU A O 1
ATOM 1558 N N . ASN A 1 192 ? -56.953 -13.010 82.891 1.00 61.66 192 ASN A N 1
ATOM 1559 C CA . ASN A 1 192 ? -58.045 -12.338 83.580 1.00 61.66 192 ASN A CA 1
ATOM 1560 C C . ASN A 1 192 ? -58.272 -10.964 82.936 1.00 61.66 192 ASN A C 1
ATOM 1562 O O . ASN A 1 192 ? -57.376 -10.117 82.951 1.00 61.66 192 ASN A O 1
ATOM 1566 N N . VAL A 1 193 ? -59.444 -10.755 82.331 1.00 56.41 193 VAL A N 1
ATOM 1567 C CA . VAL A 1 193 ? -59.787 -9.513 81.619 1.00 56.41 193 VAL A CA 1
ATOM 1568 C C . VAL A 1 193 ? -60.986 -8.855 82.307 1.00 56.41 193 VAL A C 1
ATOM 1570 O O . VAL A 1 193 ? -62.138 -9.219 82.085 1.00 56.41 193 VAL A O 1
ATOM 1573 N N . GLY A 1 194 ? -60.718 -7.855 83.152 1.00 59.75 194 GLY A N 1
ATOM 1574 C CA . GLY A 1 194 ? -61.747 -7.164 83.941 1.00 59.75 194 GLY A CA 1
ATOM 1575 C C . GLY A 1 194 ? -62.309 -8.009 85.094 1.00 59.75 194 GLY A C 1
ATOM 1576 O O . GLY A 1 194 ? -61.720 -9.010 85.484 1.00 59.75 194 GLY A O 1
ATOM 1577 N N . GLU A 1 195 ? -63.449 -7.602 85.662 1.00 51.72 195 GLU A N 1
ATOM 1578 C CA . GLU A 1 195 ? -64.040 -8.275 86.837 1.00 51.72 195 GLU A CA 1
ATOM 1579 C C . GLU A 1 195 ? -64.804 -9.573 86.507 1.00 51.72 195 GLU A C 1
ATOM 1581 O O . GLU A 1 195 ? -65.091 -10.352 87.410 1.00 51.72 195 GLU A O 1
ATOM 1586 N N . ASN A 1 196 ? -65.101 -9.845 85.228 1.00 49.00 196 ASN A N 1
ATOM 1587 C CA . ASN A 1 196 ? -66.076 -10.879 84.848 1.00 49.00 196 ASN A CA 1
ATOM 1588 C C . ASN A 1 196 ? -65.552 -11.970 83.895 1.00 49.00 196 ASN A C 1
ATOM 1590 O O . ASN A 1 196 ? -66.320 -12.866 83.548 1.00 49.00 196 ASN A O 1
ATOM 1594 N N . TRP A 1 197 ? -64.298 -11.910 83.428 1.00 56.28 197 TRP A N 1
ATOM 1595 C CA . TRP A 1 197 ? -63.784 -12.851 82.420 1.00 56.28 197 TRP A CA 1
ATOM 1596 C C . TRP A 1 197 ? -62.481 -13.499 82.880 1.00 56.28 197 TRP A C 1
ATOM 1598 O O . TRP A 1 197 ? -61.414 -12.893 82.810 1.00 56.28 197 TRP A O 1
ATOM 1608 N N . ARG A 1 198 ? -62.582 -14.764 83.302 1.00 58.38 198 ARG A N 1
ATOM 1609 C CA . ARG A 1 198 ? -61.453 -15.622 83.671 1.00 58.38 198 ARG A CA 1
ATOM 1610 C C . ARG A 1 198 ? -61.391 -16.807 82.714 1.00 58.38 198 ARG A C 1
ATOM 1612 O O . ARG A 1 198 ? -62.305 -17.630 82.693 1.00 58.38 198 ARG A O 1
ATOM 1619 N N . ILE A 1 199 ? -60.335 -16.873 81.909 1.00 65.88 199 ILE A N 1
ATOM 1620 C CA . ILE A 1 199 ? -60.098 -17.973 80.970 1.00 65.88 199 ILE A CA 1
ATOM 1621 C C . ILE A 1 199 ? -58.774 -18.625 81.356 1.00 65.88 199 ILE A C 1
ATOM 1623 O O . ILE A 1 199 ? -57.739 -17.960 81.387 1.00 65.88 199 ILE A O 1
ATOM 1627 N N . SER A 1 200 ? -58.816 -19.921 81.641 1.00 60.94 200 SER A N 1
ATOM 1628 C CA . SER A 1 200 ? -57.648 -20.728 81.978 1.00 60.94 200 SER A CA 1
ATOM 1629 C C . SER A 1 200 ? -57.475 -21.886 80.998 1.00 60.94 200 SER A C 1
ATOM 1631 O O . SER A 1 200 ? -58.450 -22.461 80.504 1.00 60.94 200 SER A O 1
ATOM 1633 N N . GLU A 1 201 ? -56.217 -22.211 80.707 1.00 56.09 201 GLU A N 1
ATOM 1634 C CA . GLU A 1 201 ? -55.803 -23.371 79.917 1.00 56.09 201 GLU A CA 1
ATOM 1635 C C . GLU A 1 201 ? -54.707 -24.135 80.680 1.00 56.09 201 GLU A C 1
ATOM 1637 O O . GLU A 1 201 ? -53.626 -23.601 80.932 1.00 56.09 201 GLU A O 1
ATOM 1642 N N . GLY A 1 202 ? -54.999 -25.391 81.043 1.00 62.06 202 GLY A N 1
ATOM 1643 C CA . GLY A 1 202 ? -54.163 -26.257 81.892 1.00 62.06 202 GLY A CA 1
ATOM 1644 C C . GLY A 1 202 ? -54.853 -26.675 83.201 1.00 62.06 202 GLY A C 1
ATOM 1645 O O . GLY A 1 202 ? -55.927 -26.172 83.535 1.00 62.06 202 GLY A O 1
ATOM 1646 N N . GLN A 1 203 ? -54.251 -27.610 83.945 1.00 59.88 203 GLN A N 1
ATOM 1647 C CA . GLN A 1 203 ? -54.635 -27.893 85.334 1.00 59.88 203 GLN A CA 1
ATOM 1648 C C . GLN A 1 203 ? -53.675 -27.140 86.261 1.00 59.88 203 GLN A C 1
ATOM 1650 O O . GLN A 1 203 ? -52.466 -27.287 86.088 1.00 59.88 203 GLN A O 1
ATOM 1655 N N . PRO A 1 204 ? -54.165 -26.344 87.229 1.00 53.44 204 PRO A N 1
ATOM 1656 C CA . PRO A 1 204 ? -53.287 -25.784 88.243 1.00 53.44 204 PRO A CA 1
ATOM 1657 C C . PRO A 1 204 ? -52.669 -26.948 89.020 1.00 53.44 204 PRO A C 1
ATOM 1659 O O . PRO A 1 204 ? -53.393 -27.785 89.563 1.00 53.44 204 PRO A O 1
ATOM 1662 N N . ASN A 1 205 ? -51.340 -27.026 89.021 1.00 47.53 205 ASN A N 1
ATOM 1663 C CA . ASN A 1 205 ? -50.609 -27.992 89.827 1.00 47.53 205 ASN A CA 1
ATOM 1664 C C . ASN A 1 205 ? -50.967 -27.753 91.309 1.00 47.53 205 ASN A C 1
ATOM 1666 O O . ASN A 1 205 ? -50.803 -26.622 91.775 1.00 47.53 205 ASN A O 1
ATOM 1670 N N . PRO A 1 206 ? -51.522 -28.735 92.042 1.00 52.50 206 PRO A N 1
ATOM 1671 C CA . PRO A 1 206 ? -51.865 -28.546 93.439 1.00 52.50 206 PRO A CA 1
ATOM 1672 C C . PRO A 1 206 ? -50.634 -28.817 94.306 1.00 52.50 206 PRO A C 1
ATOM 1674 O O . PRO A 1 206 ? -50.542 -29.888 94.894 1.00 52.50 206 PRO A O 1
ATOM 1677 N N . GLU A 1 207 ? -49.723 -27.847 94.402 1.00 36.94 207 GLU A N 1
ATOM 1678 C CA . GLU A 1 207 ? -48.774 -27.712 95.523 1.00 36.94 207 GLU A CA 1
ATOM 1679 C C . GLU A 1 207 ? -48.522 -26.239 95.865 1.00 36.94 207 GLU A C 1
ATOM 1681 O O . GLU A 1 207 ? -48.186 -25.453 94.950 1.00 36.94 207 GLU A O 1
#